Protein AF-A0A661MZV9-F1 (afdb_monomer_lite)

Sequence (259 aa):
MFGAAALPGIAFAWAPLAVDQDPLVRMPGTQPGDGITLEGPRRCLNCHDGYDASVDPGFYWQGSMMAQAGRDPLYWSTVAVAAQDSIWAVGRPNATDICLRCHSPGGWTAGRSDPTNGSAFVGDDFDGVTCDGCHRLYDPFFEDSFAGTRESSDWLNYWDETNLSTTPSAAAAAVTRTADRLESGLVDYFDGTAFFDASFQPGAASYTEAGTAQLFYAADNAKRASFVDTSARHDVLYSRFTKSRYFCGTCHDISNPVL

Radius of gyration: 20.64 Å; chains: 1; bounding box: 44×40×83 Å

Foldseek 3Di:
DPDPDPDPDDDQDFDDDQLLRDPLNDDWAQAAPLPDAFDFQVVVCVPQHDPDCVRRPVNVLCPDCQQQLLPDPVLLVVLVVCQVVCCVLPVGSNSLLLSLCQFQVNCGNNSQCVVVNNPSPDDRSNSTCHQRNLFQFAALALVCVLVQVPPGPPCCPRLVAPLPDPQGLNVLSVVVSVQLLVLQQSIADSVRHRQADPSSHGPDPPCDAQASQSTHGRPDSATEDSDRPDDDPGHHGDGCCSVDPRSVRNNPVRDSVND

pLDDT: mean 89.84, std 10.57, range [42.97, 98.06]

Secondary structure (DSSP, 8-state):
------------------GGG-TTT--SS--TTSS--PPPTHHHHHHHSSS-TTT-HHHHHHTSHHHHTTT-HHHHHHHHHHHHHHHHHHSS-THHHHHHHHH-HHHHHTTTT-STTSTT--GGGGG-S-HHHHHTB--TTHHHHHHT-SS-S-TTTTS-----SSS-HHHHHHHHHHHHHHHGGG-B-TTS-BSB-TTSSBS-TT-----TT---B-SS-PEEES-TT---SS-EEE-GGGGSHHHHHHHH----TT-

Structure (mmCIF, N/CA/C/O backbone):
data_AF-A0A661MZV9-F1
#
_entry.id   AF-A0A661MZV9-F1
#
loop_
_atom_site.group_PDB
_atom_site.id
_atom_site.type_symbol
_atom_site.label_atom_id
_atom_site.label_alt_id
_atom_site.label_comp_id
_atom_site.label_asym_id
_atom_site.label_entity_id
_atom_site.label_seq_id
_atom_site.pdbx_PDB_ins_code
_atom_site.Cartn_x
_atom_site.Cartn_y
_atom_site.Cartn_z
_atom_site.occupancy
_atom_site.B_iso_or_equiv
_atom_site.auth_seq_id
_atom_site.auth_comp_id
_atom_site.auth_asym_id
_atom_site.auth_atom_id
_atom_site.pdbx_PDB_model_num
ATOM 1 N N . MET A 1 1 ? -4.307 -11.763 59.929 1.00 42.97 1 MET A N 1
ATOM 2 C CA . MET A 1 1 ? -5.355 -11.854 58.891 1.00 42.97 1 MET A CA 1
ATOM 3 C C . MET A 1 1 ? -5.414 -10.511 58.181 1.00 42.97 1 MET A C 1
ATOM 5 O O . MET A 1 1 ? -5.960 -9.574 58.742 1.00 42.97 1 MET A O 1
ATOM 9 N N . PHE A 1 2 ? -4.778 -10.382 57.015 1.00 45.75 2 PHE A N 1
ATOM 10 C CA . PHE A 1 2 ? -4.941 -9.201 56.164 1.00 45.75 2 PHE A CA 1
ATOM 11 C C . PHE A 1 2 ? -6.197 -9.423 55.323 1.00 45.75 2 PHE A C 1
ATOM 13 O O . PHE A 1 2 ? -6.228 -10.326 54.490 1.00 45.75 2 PHE A O 1
ATOM 20 N N . GLY A 1 3 ? -7.260 -8.677 55.620 1.00 44.59 3 GLY A N 1
ATOM 21 C CA . GLY A 1 3 ? -8.484 -8.702 54.828 1.00 44.59 3 GLY A CA 1
ATOM 22 C C . GLY A 1 3 ? -8.205 -8.085 53.464 1.00 44.59 3 GLY A C 1
ATOM 23 O O . GLY A 1 3 ? -7.880 -6.903 53.383 1.00 44.59 3 GLY A O 1
ATOM 24 N N . ALA A 1 4 ? -8.298 -8.887 52.407 1.00 50.03 4 ALA A N 1
ATOM 25 C CA . ALA A 1 4 ? -8.282 -8.388 51.042 1.00 50.03 4 ALA A CA 1
ATOM 26 C C . ALA A 1 4 ? -9.549 -7.548 50.828 1.00 50.03 4 ALA A C 1
ATOM 28 O O . ALA A 1 4 ? -10.652 -8.084 50.721 1.00 50.03 4 ALA A O 1
ATOM 29 N N . AL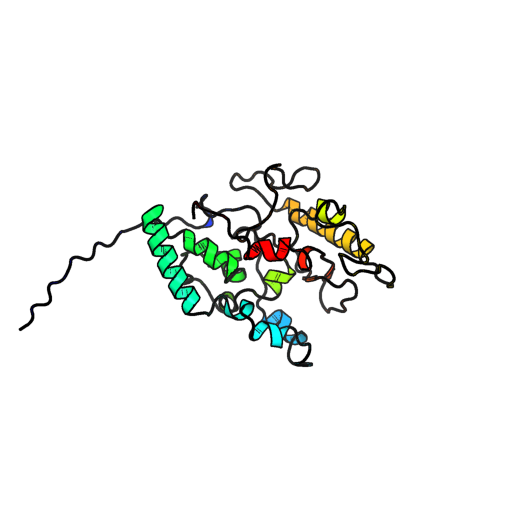A A 1 5 ? -9.400 -6.224 50.822 1.00 55.41 5 ALA A N 1
ATOM 30 C CA . ALA A 1 5 ? -10.450 -5.328 50.374 1.00 55.41 5 ALA A CA 1
ATOM 31 C C . ALA A 1 5 ? -10.581 -5.491 48.855 1.00 55.41 5 ALA A C 1
ATOM 33 O O . ALA A 1 5 ? -9.695 -5.088 48.102 1.00 55.41 5 ALA A O 1
ATOM 34 N N . ALA A 1 6 ? -11.664 -6.127 48.408 1.00 56.56 6 ALA A N 1
ATOM 35 C CA . ALA A 1 6 ? -12.030 -6.150 47.001 1.00 56.56 6 ALA A CA 1
ATOM 36 C C . ALA A 1 6 ? -12.409 -4.721 46.589 1.00 56.56 6 ALA A C 1
ATOM 38 O O . ALA A 1 6 ? -13.465 -4.216 46.969 1.00 56.56 6 ALA A O 1
ATOM 39 N N . LEU A 1 7 ? -11.520 -4.051 45.857 1.00 57.66 7 LEU A N 1
ATOM 40 C CA . LEU A 1 7 ? -11.863 -2.808 45.180 1.00 57.66 7 LEU A CA 1
ATOM 41 C C . LEU A 1 7 ? -12.907 -3.140 44.100 1.00 57.66 7 LEU A C 1
ATOM 43 O O . LEU A 1 7 ? -12.671 -4.059 43.311 1.00 57.66 7 LEU A O 1
ATOM 47 N N . PRO A 1 8 ? -14.054 -2.444 44.047 1.00 56.56 8 PRO A N 1
ATOM 48 C CA . PRO A 1 8 ? -14.993 -2.612 42.950 1.00 56.56 8 PRO A CA 1
ATOM 49 C C . PRO A 1 8 ? -14.316 -2.137 41.660 1.00 56.56 8 PRO A C 1
ATOM 51 O O . PRO A 1 8 ? -14.068 -0.947 41.476 1.00 56.56 8 PRO A O 1
ATOM 54 N N . GLY A 1 9 ? -13.976 -3.081 40.782 1.00 55.03 9 GLY A N 1
ATOM 55 C CA . GLY A 1 9 ? -13.519 -2.772 39.435 1.00 55.03 9 GLY A CA 1
ATOM 56 C C . GLY A 1 9 ? -14.677 -2.176 38.643 1.00 55.03 9 GLY A C 1
ATOM 57 O O . GLY A 1 9 ? -15.694 -2.838 38.441 1.00 55.03 9 GLY A O 1
ATOM 58 N N . ILE A 1 10 ? -14.542 -0.924 38.215 1.00 61.88 10 ILE A N 1
ATOM 59 C CA . ILE A 1 10 ? -15.464 -0.319 37.255 1.00 61.88 10 ILE A CA 1
ATOM 60 C C . ILE A 1 10 ? -15.098 -0.894 35.886 1.00 61.88 10 ILE A C 1
ATOM 62 O O . ILE A 1 10 ? -14.049 -0.568 35.336 1.00 61.88 10 ILE A O 1
ATOM 66 N N . ALA A 1 11 ? -15.939 -1.779 35.352 1.00 58.25 11 ALA A N 1
ATOM 67 C CA . ALA A 1 11 ? -15.841 -2.211 33.965 1.00 58.25 11 ALA A CA 1
ATOM 68 C C . ALA A 1 11 ? -16.612 -1.210 33.096 1.00 58.25 11 ALA A C 1
ATOM 70 O O . ALA A 1 11 ? -17.837 -1.123 33.187 1.00 58.25 11 ALA A O 1
ATOM 71 N N . PHE A 1 12 ? -15.901 -0.443 32.270 1.00 59.12 12 PHE A N 1
ATOM 72 C CA . PHE A 1 12 ? -16.536 0.356 31.227 1.00 59.12 12 PHE A CA 1
ATOM 73 C C . PHE A 1 12 ? -16.969 -0.587 30.103 1.00 59.12 12 PHE A C 1
ATOM 75 O O . PHE A 1 12 ? -16.140 -1.132 29.375 1.00 59.12 12 PHE A O 1
ATOM 82 N N . ALA A 1 13 ? -18.275 -0.824 29.995 1.00 65.31 13 ALA A N 1
ATOM 83 C CA . ALA A 1 13 ? -18.844 -1.461 28.818 1.00 65.31 13 ALA A CA 1
ATOM 84 C C . ALA A 1 13 ? -18.833 -0.448 27.665 1.00 65.31 13 ALA A C 1
ATOM 86 O O . ALA A 1 13 ? -19.261 0.692 27.841 1.00 65.31 13 ALA A O 1
ATOM 87 N N . TRP A 1 14 ? -18.352 -0.867 26.499 1.00 74.44 14 TRP A N 1
ATOM 88 C CA . TRP A 1 14 ? -18.403 -0.092 25.263 1.00 74.44 14 TRP A CA 1
ATOM 89 C C . TRP A 1 14 ? -19.373 -0.756 24.285 1.00 74.44 14 TRP A C 1
ATOM 91 O O . TRP A 1 14 ? -19.606 -1.965 24.352 1.00 74.44 14 TRP A O 1
ATOM 101 N N . ALA A 1 15 ? -19.965 0.041 23.399 1.00 73.50 15 ALA A N 1
ATOM 102 C CA . ALA A 1 15 ? -20.808 -0.479 22.331 1.00 73.50 15 ALA A CA 1
ATOM 103 C C . ALA A 1 15 ? -19.916 -0.871 21.143 1.00 73.50 15 ALA A C 1
ATOM 105 O O . ALA A 1 15 ? -19.239 0.010 20.605 1.00 73.50 15 ALA A O 1
ATOM 106 N N . PRO A 1 16 ? -19.887 -2.152 20.731 1.00 76.19 16 PRO A N 1
ATOM 107 C CA . PRO A 1 16 ? -19.124 -2.547 19.563 1.00 76.19 16 PRO A CA 1
ATOM 108 C C . PRO A 1 16 ? -19.693 -1.912 18.299 1.00 76.19 16 PRO A C 1
ATOM 110 O O . PRO A 1 16 ? -20.904 -1.928 18.077 1.00 76.19 16 PRO A O 1
ATOM 113 N N . LEU A 1 17 ? -18.797 -1.363 17.483 1.00 85.06 17 LEU A N 1
ATOM 114 C CA . LEU A 1 17 ? -19.072 -0.928 16.123 1.00 85.06 17 LEU A CA 1
ATOM 115 C C . LEU A 1 17 ? -18.103 -1.671 15.211 1.00 85.06 17 LEU A C 1
ATOM 117 O O . LEU A 1 17 ? -16.908 -1.708 15.502 1.00 85.06 17 LEU A O 1
ATOM 121 N N . ALA A 1 18 ? -18.634 -2.272 14.152 1.00 86.75 18 ALA A N 1
ATOM 122 C CA . ALA A 1 18 ? -17.820 -2.940 13.151 1.00 86.75 18 ALA A CA 1
ATOM 123 C C . ALA A 1 18 ? -16.912 -1.920 12.448 1.00 86.75 18 ALA A C 1
ATOM 125 O O . ALA A 1 18 ? -17.315 -0.774 12.223 1.00 86.75 18 ALA A O 1
ATOM 126 N N . VAL A 1 19 ? -15.685 -2.329 12.130 1.00 84.38 19 VAL A N 1
ATOM 127 C CA . VAL A 1 19 ? -14.645 -1.448 11.565 1.00 84.38 19 VAL A CA 1
ATOM 128 C C . VAL A 1 19 ? -15.107 -0.779 10.271 1.00 84.38 19 VAL A C 1
ATOM 130 O O . VAL A 1 19 ? -14.905 0.417 10.075 1.00 84.38 19 VAL A O 1
ATOM 133 N N . ASP A 1 20 ? -15.781 -1.535 9.409 1.00 83.44 20 ASP A N 1
ATOM 134 C CA . ASP A 1 20 ? -16.311 -1.077 8.121 1.00 83.44 20 ASP A CA 1
ATOM 135 C C . ASP A 1 20 ? -17.388 0.018 8.260 1.00 83.44 20 ASP A C 1
ATOM 137 O O . ASP A 1 20 ? -17.593 0.819 7.340 1.00 83.44 20 ASP A O 1
ATOM 141 N N . GLN A 1 21 ? -18.043 0.080 9.423 1.00 85.94 21 GLN A N 1
ATOM 142 C CA . GLN A 1 21 ? -19.051 1.076 9.779 1.00 85.94 21 GLN A CA 1
ATOM 143 C C . GLN A 1 21 ? -18.486 2.249 10.595 1.00 85.94 21 GLN A C 1
ATOM 145 O O . GLN A 1 21 ? -19.243 3.171 10.910 1.00 85.94 21 GLN A O 1
ATOM 150 N N . ASP A 1 22 ? -17.200 2.246 10.966 1.00 87.06 22 ASP A N 1
ATOM 151 C CA . ASP A 1 22 ? -16.609 3.296 11.798 1.00 87.06 22 ASP A CA 1
ATOM 152 C C . ASP A 1 22 ? -15.951 4.411 10.956 1.00 87.06 22 ASP A C 1
ATOM 154 O O . ASP A 1 22 ? -14.836 4.249 10.447 1.00 87.06 22 ASP A O 1
ATOM 158 N N . PRO A 1 23 ? -16.581 5.599 10.842 1.00 85.12 23 PRO A N 1
ATOM 159 C CA . PRO A 1 23 ? -16.033 6.701 10.054 1.00 85.12 23 PRO A CA 1
ATOM 160 C C . PRO A 1 23 ? -14.761 7.318 10.658 1.00 85.12 23 PRO A C 1
ATOM 162 O O . PRO A 1 23 ? -14.112 8.110 9.984 1.00 85.12 23 PRO A O 1
ATOM 165 N N . LEU A 1 24 ? -14.402 7.001 11.910 1.00 85.19 24 LEU A N 1
ATOM 166 C CA . LEU A 1 24 ? -13.182 7.517 12.547 1.00 85.19 24 LEU A CA 1
ATOM 167 C C . LEU A 1 24 ? -11.913 6.794 12.077 1.00 85.19 24 LEU A C 1
ATOM 169 O O . LEU A 1 24 ? -10.817 7.331 12.223 1.00 85.19 24 LEU A O 1
ATOM 173 N N . VAL A 1 25 ? -12.056 5.585 11.528 1.00 83.88 25 VAL A N 1
ATOM 174 C CA . VAL A 1 25 ? -10.924 4.746 11.097 1.00 83.88 25 VAL A CA 1
ATOM 175 C C . VAL A 1 25 ? -10.970 4.388 9.615 1.00 83.88 25 VAL A C 1
ATOM 177 O O . VAL A 1 25 ? -9.954 3.970 9.059 1.00 83.88 25 VAL A O 1
ATOM 180 N N . ARG A 1 26 ? -12.095 4.634 8.931 1.00 87.00 26 ARG A N 1
ATOM 181 C CA . ARG A 1 26 ? -12.147 4.543 7.470 1.00 87.00 26 ARG A CA 1
ATOM 182 C C . ARG A 1 26 ? -11.428 5.738 6.843 1.00 87.00 26 ARG A C 1
ATOM 184 O O . ARG A 1 26 ? -11.884 6.876 6.916 1.00 87.00 26 ARG A O 1
ATOM 191 N N . MET A 1 27 ? -10.307 5.463 6.192 1.00 87.19 27 MET A N 1
ATOM 192 C CA . MET A 1 27 ? -9.496 6.450 5.468 1.00 87.19 27 MET A CA 1
ATOM 193 C C . MET A 1 27 ? -9.430 6.072 3.985 1.00 87.19 27 MET A C 1
ATOM 195 O O . MET A 1 27 ? -9.671 4.904 3.687 1.00 87.19 27 MET A O 1
ATOM 199 N N . PRO A 1 28 ? -9.077 6.988 3.065 1.00 90.88 28 PRO A N 1
ATOM 200 C CA . PRO A 1 28 ? -8.910 6.661 1.650 1.00 90.88 28 PRO A CA 1
ATOM 201 C C . PRO A 1 28 ? -8.035 5.430 1.369 1.00 90.88 28 PRO A C 1
ATOM 203 O O . PRO A 1 28 ? -7.171 5.063 2.171 1.00 90.88 28 PRO A O 1
ATOM 206 N N . GLY A 1 29 ? -8.266 4.810 0.211 1.00 92.94 29 GLY A N 1
ATOM 207 C CA . GLY A 1 29 ? -7.586 3.591 -0.230 1.00 92.94 29 GLY A CA 1
ATOM 208 C C . GLY A 1 29 ? -8.446 2.339 -0.079 1.00 92.94 29 GLY A C 1
ATOM 209 O O . GLY A 1 29 ? -9.646 2.420 0.180 1.00 92.94 29 GLY A O 1
ATOM 210 N N . THR A 1 30 ? -7.816 1.180 -0.230 1.00 93.75 30 THR A N 1
ATOM 211 C CA . THR A 1 30 ? -8.434 -0.141 -0.102 1.00 93.75 30 THR A CA 1
ATOM 212 C C . THR A 1 30 ? -8.996 -0.348 1.299 1.00 93.75 30 THR A C 1
ATOM 214 O O . THR A 1 30 ? -8.303 -0.107 2.295 1.00 93.75 30 THR A O 1
ATOM 217 N N . GLN A 1 31 ? -10.232 -0.836 1.364 1.00 92.25 31 GLN A N 1
ATOM 218 C CA . GLN A 1 31 ? -10.973 -1.181 2.572 1.00 92.25 31 GLN A CA 1
ATOM 219 C C . GLN A 1 31 ? -11.173 -2.694 2.712 1.00 92.25 31 GLN A C 1
ATOM 221 O O . GLN A 1 31 ? -11.118 -3.435 1.722 1.00 92.25 31 GLN A O 1
ATOM 226 N N . PRO A 1 32 ? -11.457 -3.185 3.932 1.00 90.81 32 PRO A N 1
ATOM 227 C CA . PRO A 1 32 ? -11.928 -4.545 4.104 1.00 90.81 32 PRO A CA 1
ATOM 228 C C . PRO A 1 32 ? -13.258 -4.715 3.365 1.00 90.81 32 PRO A C 1
ATOM 230 O O . PRO A 1 32 ? -14.175 -3.912 3.528 1.00 90.81 32 PRO A O 1
ATOM 233 N N . GLY A 1 33 ? -13.364 -5.762 2.546 1.00 86.06 33 GLY A N 1
ATOM 234 C CA . GLY A 1 33 ? -14.555 -6.021 1.727 1.00 86.06 33 GLY A CA 1
ATOM 235 C C . GLY A 1 33 ? -14.435 -5.616 0.254 1.00 86.06 33 GLY A C 1
ATOM 236 O O . GLY A 1 33 ? -15.237 -6.095 -0.544 1.00 86.06 33 GLY A O 1
ATOM 237 N N . ASP A 1 34 ? -13.385 -4.887 -0.142 1.00 90.06 34 ASP A N 1
ATOM 238 C CA . ASP A 1 34 ? -13.122 -4.517 -1.549 1.00 90.06 34 ASP A CA 1
ATOM 239 C C . ASP A 1 34 ? -12.667 -5.711 -2.422 1.00 90.06 34 ASP A C 1
ATOM 241 O O . ASP A 1 34 ? -12.256 -5.559 -3.570 1.00 90.06 34 ASP A O 1
ATOM 245 N N . GLY A 1 35 ? -12.704 -6.935 -1.885 1.00 89.94 35 GLY A N 1
ATOM 246 C CA . GLY A 1 35 ? -12.314 -8.156 -2.595 1.00 89.94 35 GLY A CA 1
ATOM 247 C C . GLY A 1 35 ? -10.802 -8.356 -2.737 1.00 89.94 35 GLY A C 1
ATOM 248 O O . GLY A 1 35 ? -10.370 -9.344 -3.333 1.00 89.94 35 GLY A O 1
ATOM 249 N N . ILE A 1 36 ? -9.986 -7.473 -2.157 1.00 92.75 36 ILE A N 1
ATOM 250 C CA . ILE A 1 36 ? -8.530 -7.614 -2.128 1.00 92.75 36 ILE A CA 1
ATOM 251 C C . ILE A 1 36 ? -8.133 -8.643 -1.071 1.00 92.75 36 ILE A C 1
ATOM 253 O O . ILE A 1 36 ? -8.364 -8.467 0.121 1.00 92.75 36 ILE A O 1
ATOM 257 N N . THR A 1 37 ? -7.501 -9.727 -1.515 1.00 92.56 37 THR A N 1
ATOM 258 C CA . THR A 1 37 ? -6.883 -10.723 -0.634 1.00 92.56 37 THR A CA 1
ATOM 259 C C . THR A 1 37 ? -5.393 -10.765 -0.914 1.00 92.56 37 THR A C 1
ATOM 261 O O . THR A 1 37 ? -4.995 -11.046 -2.047 1.00 92.56 37 THR A O 1
ATOM 264 N N . LEU A 1 38 ? -4.585 -10.492 0.109 1.00 95.38 38 LEU A N 1
ATOM 265 C CA . LEU A 1 38 ? -3.132 -10.567 0.007 1.00 95.38 38 LEU A CA 1
ATOM 266 C C . LEU A 1 38 ? -2.645 -12.011 0.153 1.00 95.38 38 LEU A C 1
ATOM 268 O O . LEU A 1 38 ? -3.137 -12.779 0.983 1.00 95.38 38 LEU A O 1
ATOM 272 N N . GLU A 1 39 ? -1.665 -12.377 -0.663 1.00 95.25 39 GLU A N 1
ATOM 273 C CA . GLU A 1 39 ? -1.027 -13.685 -0.629 1.00 95.25 39 GLU A CA 1
ATOM 274 C C . GLU A 1 39 ? -0.103 -13.813 0.590 1.00 95.25 39 GLU A C 1
ATOM 276 O O . GLU A 1 39 ? 0.673 -12.915 0.932 1.00 95.25 39 GLU A O 1
ATOM 281 N N . GLY A 1 40 ? -0.155 -14.981 1.230 1.00 95.62 40 GLY A N 1
ATOM 282 C CA . GLY A 1 40 ? 0.783 -15.343 2.284 1.00 95.62 40 GLY A CA 1
ATOM 283 C C . GLY A 1 40 ? 2.218 -15.494 1.756 1.00 95.62 40 GLY A C 1
ATOM 284 O O . GLY A 1 40 ? 2.422 -15.902 0.605 1.00 95.62 40 GLY A O 1
ATOM 285 N N . PRO A 1 41 ? 3.244 -15.245 2.588 1.00 96.50 41 PRO A N 1
ATOM 286 C CA . PRO A 1 41 ? 4.639 -15.172 2.148 1.00 96.50 41 PRO A CA 1
ATOM 287 C C . PRO A 1 41 ? 5.149 -16.494 1.563 1.00 96.50 41 PRO A C 1
ATOM 289 O O . PRO A 1 41 ? 5.997 -16.490 0.673 1.00 96.50 41 PRO A O 1
ATOM 292 N N . ARG A 1 42 ? 4.592 -17.644 1.976 1.00 95.94 42 ARG A N 1
ATOM 293 C CA . ARG A 1 42 ? 4.956 -18.964 1.424 1.00 95.94 42 ARG A CA 1
ATOM 294 C C . ARG A 1 42 ? 4.793 -19.054 -0.097 1.00 95.94 42 ARG A C 1
ATOM 296 O O . ARG A 1 42 ? 5.516 -19.823 -0.727 1.00 95.94 42 ARG A O 1
ATOM 303 N N . ARG A 1 43 ? 3.876 -18.274 -0.685 1.00 94.94 43 ARG A N 1
ATOM 304 C CA . ARG A 1 43 ? 3.664 -18.199 -2.140 1.00 94.94 43 ARG A CA 1
ATOM 305 C C . ARG A 1 43 ? 4.829 -17.541 -2.884 1.00 94.94 43 ARG A C 1
ATOM 307 O O . ARG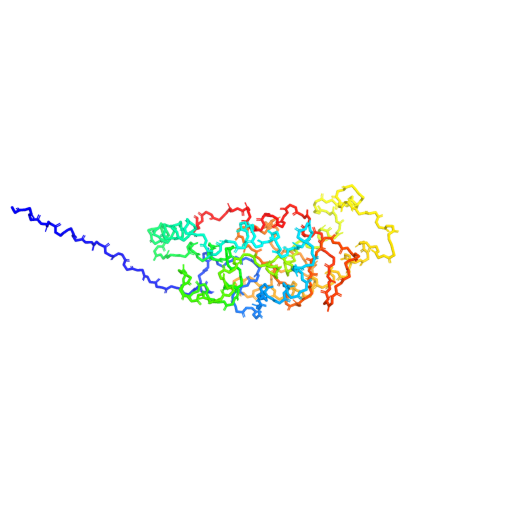 A 1 43 ? 4.968 -17.755 -4.082 1.00 94.94 43 ARG A O 1
ATOM 314 N N . CYS A 1 44 ? 5.635 -16.748 -2.183 1.00 95.44 44 CYS A N 1
ATOM 315 C CA . CYS A 1 44 ? 6.828 -16.096 -2.711 1.00 95.44 44 CYS A CA 1
ATOM 316 C C . CYS A 1 44 ? 8.089 -16.887 -2.333 1.00 95.44 44 CYS A C 1
ATOM 318 O O . CYS A 1 44 ? 8.965 -17.109 -3.169 1.00 95.44 44 CYS A O 1
ATOM 320 N N . LEU A 1 45 ? 8.167 -17.358 -1.082 1.00 95.94 45 LEU A N 1
ATOM 321 C CA . LEU A 1 45 ? 9.342 -18.041 -0.525 1.00 95.94 45 LEU A CA 1
ATOM 322 C C . LEU A 1 45 ? 9.667 -19.371 -1.220 1.00 95.94 45 LEU A C 1
ATOM 324 O O . LEU A 1 45 ? 10.800 -19.825 -1.170 1.00 95.94 45 LEU A O 1
ATOM 328 N N . ASN A 1 46 ? 8.725 -19.992 -1.935 1.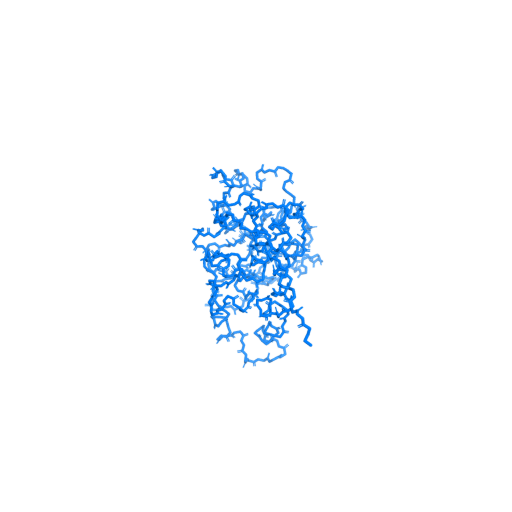00 94.56 46 ASN A N 1
ATOM 329 C CA . ASN A 1 46 ? 9.023 -21.196 -2.719 1.00 94.56 46 ASN A CA 1
ATOM 330 C C . ASN A 1 46 ? 9.989 -20.943 -3.899 1.00 94.56 46 ASN A C 1
ATOM 332 O O . ASN A 1 46 ? 10.429 -21.903 -4.531 1.00 94.56 46 ASN A O 1
ATOM 336 N N . CYS A 1 47 ? 10.252 -19.680 -4.254 1.00 94.00 47 CYS A N 1
ATOM 337 C CA . CYS A 1 47 ? 11.216 -19.280 -5.286 1.00 94.00 47 CYS A CA 1
ATOM 338 C C . CYS A 1 47 ? 12.157 -18.151 -4.834 1.00 94.00 47 CYS A C 1
ATOM 340 O O . CYS A 1 47 ? 13.262 -18.063 -5.358 1.00 94.00 47 CYS A O 1
ATOM 342 N N . HIS A 1 48 ? 11.736 -17.302 -3.892 1.00 94.81 48 HIS A N 1
ATOM 343 C CA . HIS A 1 48 ? 12.497 -16.146 -3.400 1.00 94.81 48 HIS A CA 1
ATOM 344 C C . HIS A 1 48 ? 13.189 -16.394 -2.047 1.00 94.81 48 HIS A C 1
ATOM 346 O O . HIS A 1 48 ? 13.448 -15.447 -1.303 1.00 94.81 48 HIS A O 1
ATOM 352 N N . ASP A 1 49 ? 13.459 -17.656 -1.714 1.00 95.62 49 ASP A N 1
ATOM 353 C CA . ASP A 1 49 ? 14.172 -18.056 -0.500 1.00 95.62 49 ASP A CA 1
ATOM 354 C C . ASP A 1 49 ? 14.997 -19.329 -0.735 1.00 95.62 49 ASP A C 1
ATOM 356 O O . ASP A 1 49 ? 14.634 -20.179 -1.555 1.00 95.62 49 ASP A O 1
ATOM 360 N N . GLY A 1 50 ? 16.094 -19.469 0.007 1.00 93.38 50 GLY A N 1
ATOM 361 C CA . GLY A 1 50 ? 16.927 -20.669 0.055 1.00 93.38 50 GLY A CA 1
ATOM 362 C C . GLY A 1 50 ? 17.845 -20.907 -1.150 1.00 93.38 50 GLY A C 1
ATOM 363 O O . GLY A 1 50 ? 18.337 -22.031 -1.288 1.00 93.38 50 GLY A O 1
ATOM 364 N N . TYR A 1 51 ? 18.082 -19.909 -2.011 1.00 92.50 51 TYR A N 1
ATOM 365 C CA . TYR A 1 51 ? 19.005 -20.031 -3.149 1.00 92.50 51 TYR A CA 1
ATOM 366 C C . TYR A 1 51 ? 20.368 -19.365 -2.894 1.00 92.50 51 TYR A C 1
ATOM 368 O O . TYR A 1 51 ? 21.386 -19.927 -3.300 1.00 92.50 51 TYR A O 1
ATOM 376 N N . ASP A 1 52 ? 20.414 -18.229 -2.198 1.00 93.44 52 ASP A N 1
ATOM 377 C CA . ASP A 1 52 ? 21.623 -17.526 -1.761 1.00 93.44 52 ASP A CA 1
ATOM 378 C C . ASP A 1 52 ? 21.325 -16.552 -0.601 1.00 93.44 52 ASP A C 1
ATOM 380 O O . ASP A 1 52 ? 20.861 -15.428 -0.792 1.00 93.44 52 ASP A O 1
ATOM 384 N N . ALA A 1 53 ? 21.696 -16.925 0.625 1.00 88.81 53 ALA A N 1
ATOM 385 C CA . ALA A 1 53 ? 21.441 -16.119 1.825 1.00 88.81 53 ALA A CA 1
ATOM 386 C C . ALA A 1 53 ? 22.056 -14.698 1.810 1.00 88.81 53 ALA A C 1
ATOM 388 O O . ALA A 1 53 ? 21.727 -13.892 2.679 1.00 88.81 53 ALA A O 1
ATOM 389 N N . SER A 1 54 ? 22.951 -14.375 0.868 1.00 93.25 54 SER A N 1
ATOM 390 C CA . SER A 1 54 ? 23.498 -13.021 0.704 1.00 93.25 54 SER A CA 1
ATOM 391 C C . SER A 1 54 ? 22.606 -12.078 -0.110 1.00 93.25 54 SER A C 1
ATOM 393 O O . SER A 1 54 ? 22.832 -10.868 -0.101 1.00 93.25 54 SER A O 1
ATOM 395 N N . VAL A 1 55 ? 21.603 -12.610 -0.814 1.00 89.94 55 VAL A N 1
ATOM 396 C CA . VAL A 1 55 ? 20.709 -11.833 -1.690 1.00 89.94 55 VAL A CA 1
ATOM 397 C C . VAL A 1 55 ? 19.245 -12.282 -1.640 1.00 89.94 55 VAL A C 1
ATOM 399 O O . VAL A 1 55 ? 18.400 -11.611 -2.228 1.00 89.94 55 VAL A O 1
ATOM 402 N N . ASP A 1 56 ? 18.929 -13.380 -0.949 1.00 92.12 56 ASP A N 1
ATOM 403 C CA . ASP A 1 56 ? 17.577 -13.932 -0.840 1.00 92.12 56 ASP A CA 1
ATOM 404 C C . ASP A 1 56 ? 16.628 -12.960 -0.125 1.00 92.12 56 ASP A C 1
ATOM 406 O O . ASP A 1 56 ? 16.781 -12.719 1.079 1.00 92.12 56 ASP A O 1
ATOM 410 N N . PRO A 1 57 ? 15.588 -12.441 -0.809 1.00 93.38 57 PRO A N 1
ATOM 411 C CA . PRO A 1 57 ? 14.612 -11.558 -0.180 1.00 93.38 57 PRO A CA 1
ATOM 412 C C . PRO A 1 57 ? 13.917 -12.218 1.014 1.00 93.38 57 PRO A C 1
ATOM 414 O O . PRO A 1 57 ? 13.656 -11.554 2.016 1.00 93.38 57 PRO A O 1
ATOM 417 N N . GLY A 1 58 ? 13.653 -13.528 0.926 1.00 96.06 58 GLY A N 1
ATOM 418 C CA . GLY A 1 58 ? 13.053 -14.312 2.000 1.00 96.06 58 GLY A CA 1
ATOM 419 C C . GLY A 1 58 ? 13.867 -14.276 3.289 1.00 96.06 58 GLY A C 1
ATOM 420 O O . GLY A 1 58 ? 13.318 -13.940 4.340 1.00 96.06 58 GLY A O 1
ATOM 421 N N . PHE A 1 59 ? 15.175 -14.531 3.199 1.00 94.69 59 PHE A N 1
ATOM 422 C CA . PHE A 1 59 ? 16.088 -14.514 4.341 1.00 94.69 59 PHE A CA 1
ATOM 423 C C . PHE A 1 59 ? 16.097 -13.153 5.056 1.00 94.69 59 PHE A C 1
ATOM 425 O O . PHE A 1 59 ? 15.940 -13.087 6.278 1.00 94.69 59 PHE A O 1
ATOM 432 N N . TYR A 1 60 ? 16.220 -12.052 4.305 1.00 94.75 60 TYR A N 1
ATOM 433 C CA . TYR A 1 60 ? 16.240 -10.705 4.886 1.00 94.75 60 TYR A CA 1
ATOM 434 C C . TYR A 1 60 ? 14.890 -10.283 5.463 1.00 94.75 60 TYR A C 1
ATOM 436 O O . TYR A 1 60 ? 14.838 -9.683 6.539 1.00 94.75 60 TYR A O 1
ATOM 444 N N . TRP A 1 61 ? 13.794 -10.603 4.775 1.00 96.81 61 TRP A N 1
ATOM 445 C CA . TRP A 1 61 ? 12.456 -10.270 5.244 1.00 96.81 61 TRP A CA 1
ATOM 446 C C . TRP A 1 61 ? 12.139 -10.984 6.561 1.00 96.81 61 TRP A C 1
ATOM 448 O O . TRP A 1 61 ? 11.758 -10.304 7.513 1.00 96.81 61 TRP A O 1
ATOM 458 N N . GLN A 1 62 ? 12.379 -12.300 6.662 1.00 95.19 62 GLN A N 1
ATOM 459 C CA . GLN A 1 62 ? 12.052 -13.108 7.851 1.00 95.19 62 GLN A CA 1
ATOM 460 C C . GLN A 1 62 ? 12.691 -12.570 9.144 1.00 95.19 62 GLN A C 1
ATOM 462 O O . GLN A 1 62 ? 12.070 -12.619 10.208 1.00 95.19 62 GLN A O 1
ATOM 467 N N . GLY A 1 63 ? 13.914 -12.035 9.058 1.00 92.69 63 GLY A N 1
ATOM 468 C CA . GLY A 1 63 ? 14.626 -11.437 10.194 1.00 92.69 63 GLY A CA 1
ATOM 469 C C . GLY A 1 63 ? 14.300 -9.962 10.467 1.00 92.69 63 GLY A C 1
ATOM 470 O O . GLY A 1 63 ? 14.791 -9.405 11.447 1.00 92.69 63 GLY A O 1
ATOM 471 N N . SER A 1 64 ? 13.512 -9.311 9.610 1.00 95.44 64 SER A N 1
ATOM 472 C CA . SER A 1 64 ? 13.202 -7.882 9.715 1.00 95.44 64 SER A CA 1
ATOM 473 C C . SER A 1 64 ? 12.014 -7.597 10.635 1.00 95.44 64 SER A C 1
ATOM 475 O O . SER A 1 64 ? 11.171 -8.456 10.889 1.00 95.44 64 SER A O 1
ATOM 477 N N . MET A 1 65 ? 11.876 -6.336 11.054 1.00 95.38 65 MET A N 1
ATOM 478 C CA . MET A 1 65 ? 10.701 -5.890 11.812 1.00 95.38 65 MET A CA 1
ATOM 479 C C . MET A 1 65 ? 9.396 -6.007 11.013 1.00 95.38 65 MET A C 1
ATOM 481 O O . MET A 1 65 ? 8.340 -6.143 11.618 1.00 95.38 65 MET A O 1
ATOM 485 N N . MET A 1 66 ? 9.449 -6.013 9.676 1.00 95.69 66 MET A N 1
ATOM 486 C CA . MET A 1 66 ? 8.261 -6.194 8.835 1.00 95.69 66 MET A CA 1
ATOM 487 C C . MET A 1 66 ? 7.650 -7.587 9.024 1.00 95.69 66 MET A C 1
ATOM 489 O O . MET A 1 66 ? 6.455 -7.686 9.292 1.00 95.69 66 MET A O 1
ATOM 493 N N . ALA A 1 67 ? 8.465 -8.649 8.985 1.00 96.50 67 ALA A N 1
ATOM 494 C CA . ALA A 1 67 ? 7.998 -10.026 9.195 1.00 96.50 67 ALA A CA 1
ATOM 495 C C . ALA A 1 67 ? 7.581 -10.327 10.645 1.00 96.50 67 ALA A C 1
ATOM 497 O O . ALA A 1 67 ? 6.887 -11.307 10.918 1.00 96.50 67 ALA A O 1
ATOM 498 N N . GLN A 1 68 ? 8.037 -9.504 11.593 1.00 96.12 68 GLN A N 1
ATOM 499 C CA . GLN A 1 68 ? 7.715 -9.640 13.015 1.00 96.12 68 GLN A CA 1
ATOM 500 C C . GLN A 1 68 ? 6.609 -8.679 13.473 1.00 96.12 68 GLN A C 1
ATOM 502 O O . GLN A 1 68 ? 6.184 -8.752 14.626 1.00 96.12 68 GLN A O 1
ATOM 507 N N . ALA A 1 69 ? 6.100 -7.818 12.583 1.00 95.50 69 ALA A N 1
ATOM 508 C CA . ALA A 1 69 ? 5.174 -6.741 12.927 1.00 95.50 69 ALA A CA 1
ATOM 509 C C . ALA A 1 69 ? 3.888 -7.238 13.612 1.00 95.50 69 ALA A C 1
ATOM 511 O O . ALA A 1 69 ? 3.398 -6.561 14.511 1.00 95.50 69 ALA A O 1
ATOM 512 N N . GLY A 1 70 ? 3.387 -8.424 13.244 1.00 94.00 70 GLY A N 1
ATOM 513 C CA . GLY A 1 70 ? 2.214 -9.057 13.865 1.00 94.00 70 GLY A CA 1
ATOM 514 C C . GLY A 1 70 ? 2.526 -10.007 15.033 1.00 94.00 70 GLY A C 1
ATOM 515 O O . GLY A 1 70 ? 1.608 -10.522 15.670 1.00 94.00 70 GLY A O 1
ATOM 516 N N . ARG A 1 71 ? 3.805 -10.274 15.336 1.00 93.81 71 ARG A N 1
ATOM 517 C CA . ARG A 1 71 ? 4.252 -11.245 16.363 1.00 93.81 71 ARG A CA 1
ATOM 518 C C . ARG A 1 71 ? 4.920 -10.614 17.573 1.00 93.81 71 ARG A C 1
ATOM 520 O O . ARG A 1 71 ? 5.082 -11.290 18.586 1.00 93.81 71 ARG A O 1
ATOM 527 N N . ASP A 1 72 ? 5.317 -9.352 17.472 1.00 95.25 72 ASP A N 1
ATOM 528 C CA . ASP A 1 72 ? 6.030 -8.664 18.539 1.00 95.25 72 ASP A CA 1
ATOM 529 C C . ASP A 1 72 ? 5.150 -8.545 19.810 1.00 95.25 72 ASP A C 1
ATOM 531 O O . ASP A 1 72 ? 4.079 -7.932 19.781 1.00 95.25 72 ASP A O 1
ATOM 535 N N . PRO A 1 73 ? 5.558 -9.121 20.958 1.00 94.56 73 PRO A N 1
ATOM 536 C CA . PRO A 1 73 ? 4.796 -9.007 22.202 1.00 94.56 73 PRO A CA 1
ATOM 537 C C . PRO A 1 73 ? 4.735 -7.570 22.746 1.00 94.56 73 PRO A C 1
ATOM 539 O O . PRO A 1 73 ? 3.782 -7.223 23.453 1.00 94.56 73 PRO A O 1
ATOM 542 N N . LEU A 1 74 ? 5.721 -6.722 22.429 1.00 95.69 74 LEU A N 1
ATOM 543 C CA . LEU A 1 74 ? 5.682 -5.304 22.786 1.00 95.69 74 LEU A CA 1
ATOM 544 C C . LEU A 1 74 ? 4.588 -4.589 21.996 1.00 95.69 74 LEU A C 1
ATOM 546 O O . LEU A 1 74 ? 3.832 -3.821 22.586 1.00 95.69 74 LEU A O 1
ATOM 550 N N . TYR A 1 75 ? 4.440 -4.911 20.710 1.00 95.06 75 TYR A N 1
ATOM 551 C CA . TYR A 1 75 ? 3.344 -4.414 19.881 1.00 95.06 75 TYR A CA 1
ATOM 552 C C . TYR A 1 75 ? 1.973 -4.793 20.457 1.00 95.06 75 TYR A C 1
ATOM 554 O O . TYR A 1 75 ? 1.127 -3.931 20.666 1.00 95.06 75 TYR A O 1
ATOM 562 N N . TRP A 1 76 ? 1.745 -6.056 20.819 1.00 95.75 76 TRP A N 1
ATOM 563 C CA . TRP A 1 76 ? 0.447 -6.443 21.391 1.00 95.75 76 TRP A CA 1
ATOM 564 C C . TRP A 1 76 ? 0.148 -5.762 22.734 1.00 95.75 76 TRP A C 1
ATOM 566 O O . TRP A 1 76 ? -1.009 -5.477 23.050 1.00 95.75 76 TRP A O 1
ATOM 576 N N . SER A 1 77 ? 1.188 -5.438 23.504 1.00 95.88 77 SER A N 1
ATOM 577 C CA . SER A 1 77 ? 1.045 -4.654 24.732 1.00 95.88 77 SER A CA 1
ATOM 578 C C . SER A 1 77 ? 0.631 -3.207 24.439 1.00 95.88 77 SER A C 1
ATOM 580 O O . SER A 1 77 ? -0.229 -2.670 25.137 1.00 95.88 77 SER A O 1
ATOM 582 N N . THR A 1 78 ? 1.188 -2.575 23.399 1.00 94.88 78 THR A N 1
ATOM 583 C CA . THR A 1 78 ? 0.804 -1.209 23.005 1.00 94.88 78 THR A CA 1
ATOM 584 C C . THR A 1 78 ? -0.583 -1.159 22.375 1.00 94.88 78 THR A C 1
ATOM 586 O O . THR A 1 78 ? -1.330 -0.232 22.672 1.00 94.88 78 THR A O 1
ATOM 589 N N . VAL A 1 79 ? -0.984 -2.177 21.606 1.00 94.25 79 VAL A N 1
ATOM 590 C CA . VAL A 1 79 ? -2.362 -2.322 21.101 1.00 94.25 79 VAL A CA 1
ATOM 591 C C . VAL A 1 79 ? -3.361 -2.372 22.259 1.00 94.25 79 VAL A C 1
ATOM 593 O O . VAL A 1 79 ? -4.388 -1.698 22.220 1.00 94.25 79 VAL A O 1
ATOM 596 N N . ALA A 1 80 ? -3.055 -3.112 23.329 1.00 94.81 80 ALA A N 1
ATOM 597 C CA . ALA A 1 80 ? -3.923 -3.170 24.503 1.00 94.81 80 ALA A CA 1
ATOM 598 C C . ALA A 1 80 ? -4.066 -1.808 25.209 1.00 94.81 80 ALA A C 1
ATOM 600 O O . ALA A 1 80 ? -5.164 -1.465 25.647 1.00 94.81 80 ALA A O 1
ATOM 601 N N . VAL A 1 81 ? -2.985 -1.024 25.302 1.00 94.69 81 VAL A N 1
ATOM 602 C CA . VAL A 1 81 ? -3.030 0.347 25.847 1.00 94.69 81 VAL A CA 1
ATOM 603 C C . VAL A 1 81 ? -3.833 1.268 24.926 1.00 94.69 81 VAL A C 1
ATOM 605 O O . VAL A 1 81 ? -4.748 1.938 25.393 1.00 94.69 81 VAL A O 1
ATOM 608 N N . ALA A 1 82 ? -3.594 1.222 23.613 1.00 92.25 82 ALA A N 1
ATOM 609 C CA . ALA A 1 82 ? -4.341 2.009 22.632 1.00 92.25 82 ALA A CA 1
ATOM 610 C C . ALA A 1 82 ? -5.850 1.705 22.663 1.00 92.25 82 ALA A C 1
ATOM 612 O O . ALA A 1 82 ? -6.673 2.614 22.530 1.00 92.25 82 ALA A O 1
ATOM 613 N N . ALA A 1 83 ? -6.235 0.445 22.899 1.00 91.94 83 ALA A N 1
ATOM 614 C CA . ALA A 1 83 ? -7.630 0.068 23.116 1.00 91.94 83 ALA A CA 1
ATOM 615 C C . ALA A 1 83 ? -8.225 0.766 24.348 1.00 91.94 83 ALA A C 1
ATOM 617 O O . ALA A 1 83 ? -9.334 1.289 24.286 1.00 91.94 83 ALA A O 1
ATOM 618 N N . GLN A 1 84 ? -7.501 0.778 25.471 1.00 92.50 84 GLN A N 1
ATOM 619 C CA . GLN A 1 84 ? -7.955 1.415 26.712 1.00 92.50 84 GLN A CA 1
ATOM 620 C C . GLN A 1 84 ? -8.089 2.932 26.544 1.00 92.50 84 GLN A C 1
ATOM 622 O O . GLN A 1 84 ? -9.107 3.502 26.942 1.00 92.50 84 GLN A O 1
ATOM 627 N N . ASP A 1 85 ? -7.102 3.558 25.904 1.00 91.38 85 ASP A N 1
ATOM 628 C CA . ASP A 1 85 ? -7.072 5.001 25.674 1.00 91.38 85 ASP A CA 1
ATOM 629 C C . ASP A 1 85 ? -8.205 5.446 24.741 1.00 91.38 85 ASP A C 1
ATOM 631 O O . ASP A 1 85 ? -8.911 6.410 25.036 1.00 91.38 85 ASP A O 1
ATOM 635 N N . SER A 1 86 ? -8.457 4.710 23.656 1.00 89.94 86 SER A N 1
ATOM 636 C CA . SER A 1 86 ? -9.567 5.017 22.740 1.00 89.94 86 SER A CA 1
ATOM 637 C C . SER A 1 86 ? -10.941 4.724 23.343 1.00 89.94 86 SER A C 1
ATOM 639 O O . SER A 1 86 ? -11.868 5.512 23.150 1.00 89.94 86 SER A O 1
ATOM 641 N N . ILE A 1 87 ? -11.088 3.677 24.165 1.00 89.88 87 ILE A N 1
ATOM 642 C CA . ILE A 1 87 ? -12.324 3.471 24.937 1.00 89.88 87 ILE A CA 1
ATOM 643 C C . ILE A 1 87 ? -12.591 4.678 25.839 1.00 89.88 87 ILE A C 1
ATOM 645 O O . ILE A 1 87 ? -13.724 5.156 25.896 1.00 89.88 87 ILE A O 1
ATOM 649 N N . TRP A 1 88 ? -11.564 5.187 26.520 1.00 89.06 88 TRP A N 1
ATOM 650 C CA . TRP A 1 88 ? -11.694 6.374 27.358 1.00 89.06 88 TRP A CA 1
ATOM 651 C C . TRP A 1 88 ? -12.020 7.638 26.543 1.00 89.06 88 TRP A C 1
ATOM 653 O O . TRP A 1 88 ? -12.901 8.400 26.943 1.00 89.06 88 TRP A O 1
ATOM 663 N N . ALA A 1 89 ? -11.354 7.851 25.405 1.00 88.19 89 ALA A N 1
ATOM 664 C CA . ALA A 1 89 ? -11.473 9.077 24.614 1.00 88.19 89 ALA A CA 1
ATOM 665 C C . ALA A 1 89 ? -12.752 9.145 23.760 1.00 88.19 89 ALA A C 1
ATOM 667 O O . ALA A 1 89 ? -13.400 10.189 23.694 1.00 88.19 89 ALA A O 1
ATOM 668 N N . VAL A 1 90 ? -13.116 8.044 23.095 1.00 86.62 90 VAL A N 1
ATOM 669 C CA . VAL A 1 90 ? -14.183 8.000 22.075 1.00 86.62 90 VAL A CA 1
ATOM 670 C C . VAL A 1 90 ? -15.212 6.887 22.307 1.00 86.62 90 VAL A C 1
ATOM 672 O O . VAL A 1 90 ? -16.086 6.659 21.466 1.00 86.62 90 VAL A O 1
ATOM 675 N N . GLY A 1 91 ? -15.146 6.204 23.454 1.00 87.62 91 GLY A N 1
ATOM 676 C CA . GLY A 1 91 ? -16.143 5.219 23.883 1.00 87.62 91 GLY A CA 1
ATOM 677 C C . GLY A 1 91 ? -16.033 3.848 23.213 1.00 87.62 91 GLY A C 1
ATOM 678 O O . GLY A 1 91 ? -16.950 3.042 23.365 1.00 87.62 91 GLY A O 1
ATOM 679 N N . ARG A 1 92 ? -14.955 3.582 22.462 1.00 88.44 92 ARG A N 1
ATOM 680 C CA . ARG A 1 92 ? -14.712 2.337 21.707 1.00 88.44 92 ARG A CA 1
ATOM 681 C C . ARG A 1 92 ? -13.215 2.140 21.410 1.00 88.44 92 ARG A C 1
ATOM 683 O O . ARG A 1 92 ? -12.510 3.136 21.312 1.00 88.44 92 ARG A O 1
ATOM 690 N N . PRO A 1 93 ? -12.726 0.903 21.210 1.00 90.19 93 PRO A N 1
ATOM 691 C CA . PRO A 1 93 ? -11.316 0.592 20.989 1.00 90.19 93 PRO A CA 1
ATOM 692 C C . PRO A 1 93 ? -10.890 0.765 19.519 1.00 90.19 93 PRO A C 1
ATOM 694 O O . PRO A 1 93 ? -10.141 -0.048 18.994 1.00 90.19 93 PRO A O 1
ATOM 697 N N . ASN A 1 94 ? -11.416 1.751 18.794 1.00 88.25 94 ASN A N 1
ATOM 698 C CA . ASN A 1 94 ? -11.223 1.832 17.339 1.00 88.25 94 ASN A CA 1
ATOM 699 C C . ASN A 1 94 ? -9.775 2.155 16.927 1.00 88.25 94 ASN A C 1
ATOM 701 O O . ASN A 1 94 ? -9.340 1.733 15.860 1.00 88.25 94 ASN A O 1
ATOM 705 N N . ALA A 1 95 ? -8.999 2.801 17.803 1.00 89.00 95 ALA A N 1
ATOM 706 C CA . ALA A 1 95 ? -7.562 3.028 17.634 1.00 89.00 95 ALA A CA 1
ATOM 707 C C . ALA A 1 95 ? -6.786 1.780 17.199 1.00 89.00 95 ALA A C 1
ATOM 709 O O . ALA A 1 95 ? -5.835 1.867 16.424 1.00 89.00 95 ALA A O 1
ATOM 710 N N . THR A 1 96 ? -7.176 0.612 17.710 1.00 91.94 96 THR A N 1
ATOM 711 C CA . THR A 1 96 ? -6.445 -0.622 17.444 1.00 91.94 96 THR A CA 1
ATOM 712 C C . THR A 1 96 ? -6.612 -1.111 16.015 1.00 91.94 96 THR A C 1
ATOM 714 O O . THR A 1 96 ? -5.696 -1.755 15.514 1.00 91.94 96 THR A O 1
ATOM 717 N N . ASP A 1 97 ? -7.705 -0.777 15.321 1.00 91.19 97 ASP A N 1
ATOM 718 C CA . ASP A 1 97 ? -7.860 -1.153 13.913 1.00 91.19 97 ASP A CA 1
ATOM 719 C C . ASP A 1 97 ? -6.766 -0.522 13.040 1.00 91.19 97 ASP A C 1
ATOM 721 O O . ASP A 1 97 ? -6.174 -1.201 12.202 1.00 91.19 97 ASP A O 1
ATOM 725 N N . ILE A 1 98 ? -6.388 0.731 13.323 1.00 89.75 98 ILE A N 1
ATOM 726 C CA . ILE A 1 98 ? -5.271 1.409 12.647 1.00 89.75 98 ILE A CA 1
ATOM 727 C C . ILE A 1 98 ? -3.957 0.650 12.894 1.00 89.75 98 ILE A C 1
ATOM 729 O O . ILE A 1 98 ? -3.162 0.460 11.972 1.00 89.75 98 ILE A O 1
ATOM 733 N N . CYS A 1 99 ? -3.733 0.153 14.116 1.00 92.75 99 CYS A N 1
ATOM 734 C CA . CYS A 1 99 ? -2.560 -0.666 14.427 1.00 92.75 99 CYS A CA 1
ATOM 735 C C . CYS A 1 99 ? -2.545 -1.961 13.605 1.00 92.75 99 CYS A C 1
ATOM 737 O O . CYS A 1 99 ? -1.497 -2.346 13.084 1.00 92.75 99 CYS A O 1
ATOM 739 N N . LEU A 1 100 ? -3.692 -2.640 13.509 1.00 94.19 100 LEU A N 1
ATOM 740 C CA . LEU A 1 100 ? -3.851 -3.893 12.770 1.00 94.19 100 LEU A CA 1
ATOM 741 C C . LEU A 1 100 ? -3.675 -3.684 11.258 1.00 94.19 100 LEU A C 1
ATOM 743 O O . LEU A 1 100 ? -3.069 -4.526 10.596 1.00 94.19 100 LEU A O 1
ATOM 747 N N . ARG A 1 101 ? -4.118 -2.538 10.726 1.00 93.31 101 ARG A N 1
ATOM 748 C CA . ARG A 1 101 ? -3.946 -2.145 9.321 1.00 93.31 101 ARG A CA 1
ATOM 749 C C . ARG A 1 101 ? -2.479 -2.098 8.900 1.00 93.31 101 ARG A C 1
ATOM 751 O O . ARG A 1 101 ? -2.136 -2.643 7.856 1.00 93.31 101 ARG A O 1
ATOM 758 N N . CYS A 1 102 ? -1.611 -1.498 9.719 1.00 92.94 102 CYS A N 1
ATOM 759 C CA . CYS A 1 102 ? -0.174 -1.413 9.435 1.00 92.94 102 CYS A CA 1
ATOM 760 C C . CYS A 1 102 ? 0.564 -2.727 9.712 1.00 92.94 102 CYS A C 1
ATOM 762 O O . CYS A 1 102 ? 1.416 -3.145 8.933 1.00 92.94 102 CYS A O 1
ATOM 764 N N . HIS A 1 103 ? 0.289 -3.351 10.858 1.00 95.75 103 HIS A N 1
ATOM 765 C CA . HIS A 1 103 ? 1.098 -4.461 11.364 1.00 95.75 103 HIS A CA 1
ATOM 766 C C . HIS A 1 103 ? 0.644 -5.827 10.860 1.00 95.75 103 HIS A C 1
ATOM 768 O O . HIS A 1 103 ? 1.375 -6.802 11.018 1.00 95.75 103 HIS A O 1
ATOM 774 N N . SER A 1 104 ? -0.545 -5.931 10.269 1.00 95.62 104 SER A N 1
ATOM 775 C CA . SER A 1 104 ? -1.055 -7.163 9.664 1.00 95.62 104 SER A CA 1
ATOM 776 C C . SER A 1 104 ? -1.967 -6.849 8.466 1.00 95.62 104 SER A C 1
ATOM 778 O O . SER A 1 104 ? -3.154 -7.191 8.491 1.00 95.62 104 SER A O 1
ATOM 780 N N . PRO A 1 105 ? -1.442 -6.222 7.386 1.00 95.44 105 PRO A N 1
ATOM 781 C CA . PRO A 1 105 ? -2.268 -5.742 6.274 1.00 95.44 105 PRO A CA 1
ATOM 782 C C . PRO A 1 105 ? -3.119 -6.838 5.618 1.00 95.44 105 PRO A C 1
ATOM 784 O O . PRO A 1 105 ? -4.252 -6.585 5.213 1.00 95.44 105 PRO A O 1
ATOM 787 N N . GLY A 1 106 ? -2.610 -8.075 5.541 1.00 95.19 106 GLY A N 1
ATOM 788 C CA . GLY A 1 106 ? -3.348 -9.217 4.983 1.00 95.19 106 GLY A CA 1
ATOM 789 C C . GLY A 1 106 ? -4.557 -9.635 5.824 1.00 95.19 106 GLY A C 1
ATOM 790 O O . GLY A 1 106 ? -5.616 -9.935 5.274 1.00 95.19 106 GLY A O 1
ATOM 791 N N . GLY A 1 107 ? -4.427 -9.594 7.152 1.00 95.25 107 GLY A N 1
ATOM 792 C CA . GLY A 1 107 ? -5.539 -9.847 8.068 1.00 95.25 107 GLY A CA 1
ATOM 793 C C . GLY A 1 107 ? -6.572 -8.728 8.015 1.00 95.25 107 GLY A C 1
ATOM 794 O O . GLY A 1 107 ? -7.770 -8.996 7.931 1.00 95.25 107 GLY A O 1
ATOM 795 N N . TRP A 1 108 ? -6.105 -7.478 7.991 1.00 94.94 108 TRP A N 1
ATOM 796 C CA . TRP A 1 108 ? -6.965 -6.298 7.914 1.00 94.94 108 TRP A CA 1
ATOM 797 C C . TRP A 1 108 ? -7.762 -6.237 6.602 1.00 94.94 108 TRP A C 1
ATOM 799 O O . TRP A 1 108 ? -8.989 -6.196 6.638 1.00 94.94 108 TRP A O 1
ATOM 809 N N . THR A 1 109 ? -7.101 -6.335 5.441 1.00 93.75 109 THR A N 1
ATOM 810 C CA . THR A 1 109 ? -7.771 -6.308 4.118 1.00 93.75 109 THR A CA 1
ATOM 811 C C . THR A 1 109 ? -8.797 -7.428 3.951 1.00 93.75 109 THR A C 1
ATOM 813 O O . THR A 1 109 ? -9.833 -7.241 3.317 1.00 93.75 109 THR A O 1
ATOM 816 N N . ALA A 1 110 ? -8.563 -8.578 4.581 1.00 93.88 110 ALA A N 1
ATOM 817 C CA . ALA A 1 110 ? -9.492 -9.698 4.561 1.00 93.88 110 ALA A CA 1
ATOM 818 C C . ALA A 1 110 ? -10.608 -9.620 5.627 1.00 93.88 110 ALA A C 1
ATOM 820 O O . ALA A 1 110 ? -11.310 -10.611 5.841 1.00 93.88 110 ALA A O 1
ATOM 821 N N . GLY A 1 111 ? -10.763 -8.481 6.311 1.00 93.19 111 GLY A N 1
ATOM 822 C CA . GLY A 1 111 ? -11.824 -8.239 7.295 1.00 93.19 111 GLY A CA 1
ATOM 823 C C . GLY A 1 111 ? -11.635 -8.957 8.630 1.00 93.19 111 GLY A C 1
ATOM 824 O O . GLY A 1 111 ? -12.567 -9.026 9.423 1.00 93.19 111 GLY A O 1
ATOM 825 N N . ARG A 1 112 ? -10.442 -9.498 8.903 1.00 94.38 112 ARG A N 1
ATOM 826 C CA . ARG A 1 112 ? -10.131 -10.201 10.160 1.00 94.38 112 ARG A CA 1
ATOM 827 C C . ARG A 1 112 ? -9.591 -9.274 11.249 1.00 94.38 112 ARG A C 1
ATOM 829 O O . ARG A 1 112 ? -9.215 -9.752 12.316 1.00 94.38 112 ARG A O 1
ATOM 836 N N . SER A 1 113 ? -9.556 -7.963 11.006 1.00 92.00 113 SER A N 1
ATOM 837 C CA . SER A 1 113 ? -9.309 -6.967 12.052 1.00 92.00 113 SER A CA 1
ATOM 838 C C . SER A 1 113 ? -10.548 -6.668 12.899 1.00 92.00 113 SER A C 1
ATOM 840 O O . SER A 1 113 ? -10.435 -5.906 13.847 1.00 92.00 113 SER A O 1
ATOM 842 N N . ASP A 1 114 ? -11.704 -7.274 12.611 1.00 91.19 114 ASP A N 1
ATOM 843 C CA . ASP A 1 114 ? -12.902 -7.204 13.451 1.00 91.19 114 ASP A CA 1
ATOM 844 C C . ASP A 1 114 ? -13.140 -8.563 14.153 1.00 91.19 114 ASP A C 1
ATOM 846 O O . ASP A 1 114 ? -13.318 -9.580 13.472 1.00 91.19 114 ASP A O 1
ATOM 850 N N . PRO A 1 115 ? -13.113 -8.638 15.500 1.00 91.00 115 PRO A N 1
ATOM 851 C CA . PRO A 1 115 ? -12.901 -7.539 16.449 1.00 91.00 115 PRO A CA 1
ATOM 852 C C . PRO A 1 115 ? -11.464 -7.004 16.441 1.00 91.00 115 PRO A C 1
ATOM 854 O O . PRO A 1 115 ? -10.511 -7.759 16.227 1.00 91.00 115 PRO A O 1
ATOM 857 N N . THR A 1 116 ? -11.309 -5.718 16.785 1.00 90.69 116 THR A N 1
ATOM 858 C CA . THR A 1 116 ? -10.062 -4.920 16.720 1.00 90.69 116 THR A CA 1
ATOM 859 C C . THR A 1 116 ? -8.991 -5.315 17.743 1.00 90.69 116 THR A C 1
ATOM 861 O O . THR A 1 116 ? -8.204 -4.507 18.219 1.00 90.69 116 THR A O 1
ATOM 864 N N . ASN A 1 117 ? -8.929 -6.587 18.115 1.00 91.00 117 ASN A N 1
ATOM 865 C CA . ASN A 1 117 ? -7.963 -7.159 19.048 1.00 91.00 117 ASN A CA 1
ATOM 866 C C . ASN A 1 117 ? -7.137 -8.299 18.425 1.00 91.00 117 ASN A C 1
ATOM 868 O O . ASN A 1 117 ? -6.417 -8.986 19.147 1.00 91.00 117 ASN A O 1
ATOM 872 N N . GLY A 1 118 ? -7.277 -8.537 17.115 1.00 92.44 118 GLY A N 1
ATOM 873 C CA . GLY A 1 118 ? -6.551 -9.580 16.385 1.00 92.44 118 GLY A CA 1
ATOM 874 C C . GLY A 1 118 ? -7.015 -11.011 16.674 1.00 92.44 118 GLY A C 1
ATOM 875 O O . GLY A 1 118 ? -6.431 -11.954 16.153 1.00 92.44 118 GLY A O 1
ATOM 876 N N . SER A 1 119 ? -8.069 -11.220 17.472 1.00 94.38 119 SER A N 1
ATOM 877 C CA . SER A 1 119 ? -8.543 -12.576 17.809 1.00 94.38 119 SER A CA 1
ATOM 878 C C . SER A 1 119 ? -9.128 -13.349 16.622 1.00 94.38 119 SER A C 1
ATOM 880 O O . SER A 1 119 ? -9.219 -14.574 16.690 1.00 94.38 119 SER A O 1
ATOM 882 N N . ALA A 1 120 ? -9.495 -12.656 15.540 1.00 95.69 120 ALA A N 1
ATOM 883 C CA . ALA A 1 120 ? -9.938 -13.262 14.287 1.00 95.69 120 ALA A CA 1
ATOM 884 C C . ALA A 1 120 ? -8.788 -13.543 13.299 1.00 95.69 120 ALA A C 1
ATOM 886 O O . ALA A 1 120 ? -9.029 -14.166 12.264 1.00 95.69 120 ALA A O 1
ATOM 887 N N . PHE A 1 121 ? -7.551 -13.126 13.598 1.00 96.25 121 PHE A N 1
ATOM 888 C CA . PHE A 1 121 ? -6.393 -13.402 12.749 1.00 96.25 121 PHE A CA 1
ATOM 889 C C . PHE A 1 121 ? -6.055 -14.889 12.695 1.00 96.25 121 PHE A C 1
ATOM 891 O O . PHE A 1 121 ? -6.207 -15.637 13.664 1.00 96.25 121 PHE A O 1
ATOM 898 N N . VAL A 1 122 ? -5.547 -15.319 11.543 1.00 95.25 122 VAL A N 1
ATOM 899 C CA . VAL A 1 122 ? -5.192 -16.710 11.268 1.00 95.25 122 VAL A CA 1
ATOM 900 C C . VAL A 1 122 ? -3.881 -16.800 10.503 1.00 95.25 122 VAL A C 1
ATOM 902 O O . VAL A 1 122 ? -3.573 -15.948 9.678 1.00 95.25 122 VAL A O 1
ATOM 905 N N . GLY A 1 123 ? -3.136 -17.885 10.730 1.00 94.88 123 GLY A N 1
ATOM 906 C CA . GLY A 1 123 ? -1.988 -18.272 9.905 1.00 94.88 123 GLY A CA 1
ATOM 907 C C . GLY A 1 123 ? -1.043 -17.113 9.580 1.00 94.88 123 GLY A C 1
ATOM 908 O O . GLY A 1 123 ? -0.380 -16.577 10.469 1.00 94.88 123 GLY A O 1
ATOM 909 N N . ASP A 1 124 ? -1.005 -16.757 8.299 1.00 95.62 124 ASP A N 1
ATOM 910 C CA . ASP A 1 124 ? -0.072 -15.790 7.725 1.00 95.62 124 ASP A CA 1
ATOM 911 C C . ASP A 1 124 ? -0.415 -14.325 8.087 1.00 95.62 124 ASP A C 1
ATOM 913 O O . ASP A 1 124 ? 0.401 -13.439 7.861 1.00 95.62 124 ASP A O 1
ATOM 917 N N . ASP A 1 125 ? -1.552 -14.044 8.738 1.00 96.44 125 ASP A N 1
ATOM 918 C CA . ASP A 1 125 ? -1.841 -12.707 9.294 1.00 96.44 125 ASP A CA 1
ATOM 919 C C . ASP A 1 125 ? -0.788 -12.285 10.327 1.00 96.44 125 ASP A C 1
ATOM 921 O O . ASP A 1 125 ? -0.443 -11.112 10.450 1.00 96.44 125 ASP A O 1
ATOM 925 N N . PHE A 1 126 ? -0.223 -13.263 11.039 1.00 96.38 126 PHE A N 1
ATOM 926 C CA . PHE A 1 126 ? 0.850 -13.038 12.000 1.00 96.38 126 PHE A CA 1
ATOM 927 C C . PHE A 1 126 ? 2.233 -12.920 11.340 1.00 96.38 126 PHE A C 1
ATOM 929 O O . PHE A 1 126 ? 3.201 -12.641 12.038 1.00 96.38 126 PHE A O 1
ATOM 936 N N . ASP A 1 127 ? 2.370 -13.117 10.024 1.00 96.94 127 ASP A N 1
ATOM 937 C CA . ASP A 1 127 ? 3.631 -12.857 9.306 1.00 96.94 127 ASP A CA 1
ATOM 938 C C . ASP A 1 127 ? 3.889 -11.354 9.084 1.00 96.94 127 ASP A C 1
ATOM 940 O O . ASP A 1 127 ? 4.892 -10.978 8.482 1.00 96.94 127 ASP A O 1
ATOM 944 N N . GLY A 1 128 ? 3.018 -10.479 9.590 1.00 95.88 128 GLY A N 1
ATOM 945 C CA . GLY A 1 128 ? 3.245 -9.042 9.606 1.00 95.88 128 GLY A CA 1
ATOM 946 C C . GLY A 1 128 ? 3.029 -8.377 8.246 1.00 95.88 128 GLY A C 1
ATOM 947 O O . GLY A 1 128 ? 2.050 -8.645 7.547 1.00 95.88 128 GLY A O 1
ATOM 948 N N . VAL A 1 129 ? 3.953 -7.494 7.864 1.00 96.44 129 VAL A N 1
ATOM 949 C CA . VAL A 1 129 ? 3.981 -6.868 6.536 1.00 96.44 129 VAL A CA 1
ATOM 950 C C . VAL A 1 129 ? 4.646 -7.841 5.561 1.00 96.44 129 VAL A C 1
ATOM 952 O O . VAL A 1 129 ? 5.870 -7.984 5.544 1.00 96.44 129 VAL A O 1
ATOM 955 N N . THR A 1 130 ? 3.834 -8.548 4.773 1.00 96.25 130 THR A N 1
ATOM 956 C CA . THR A 1 130 ? 4.289 -9.593 3.842 1.00 96.25 130 THR A CA 1
ATOM 957 C C . THR A 1 130 ? 4.781 -9.018 2.511 1.00 96.25 130 THR A C 1
ATOM 959 O O . THR A 1 130 ? 4.545 -7.854 2.187 1.00 96.25 130 THR A O 1
ATOM 962 N N . CYS A 1 131 ? 5.437 -9.857 1.698 1.00 96.69 131 CYS A N 1
ATOM 963 C CA . CYS A 1 131 ? 5.900 -9.483 0.359 1.00 96.69 131 CYS A CA 1
ATOM 964 C C . CYS A 1 131 ? 4.765 -8.894 -0.490 1.00 96.69 131 CYS A C 1
ATOM 966 O O . CYS A 1 131 ? 4.943 -7.856 -1.122 1.00 96.69 131 CYS A O 1
ATOM 968 N N . ASP A 1 132 ? 3.592 -9.531 -0.472 1.00 96.56 132 ASP A N 1
ATOM 969 C CA . ASP A 1 132 ? 2.442 -9.079 -1.252 1.00 96.56 132 ASP A CA 1
ATOM 970 C C . ASP A 1 132 ? 1.894 -7.736 -0.751 1.00 96.56 132 ASP A C 1
ATOM 972 O O . ASP A 1 132 ? 1.553 -6.861 -1.544 1.00 96.56 132 ASP A O 1
ATOM 976 N N . GLY A 1 133 ? 1.918 -7.524 0.568 1.00 94.88 133 GLY A N 1
ATOM 977 C CA . GLY A 1 133 ? 1.514 -6.266 1.194 1.00 94.88 133 GLY A CA 1
ATOM 978 C C . GLY A 1 133 ? 2.379 -5.058 0.822 1.00 94.88 133 GLY A C 1
ATOM 979 O O . GLY A 1 133 ? 1.895 -3.936 0.910 1.00 94.88 133 GLY A O 1
ATOM 980 N N . CYS A 1 134 ? 3.620 -5.252 0.374 1.00 94.75 134 CYS A N 1
ATOM 981 C CA . CYS A 1 134 ? 4.439 -4.170 -0.183 1.00 94.75 134 CYS A CA 1
ATOM 982 C C . CYS A 1 134 ? 4.350 -4.125 -1.711 1.00 94.75 134 CYS A C 1
ATOM 984 O O . CYS A 1 134 ? 4.196 -3.060 -2.305 1.00 94.75 134 CYS A O 1
ATOM 986 N N . HIS A 1 135 ? 4.426 -5.289 -2.358 1.00 96.81 135 HIS A N 1
ATOM 987 C CA . HIS A 1 135 ? 4.518 -5.398 -3.811 1.00 96.81 135 HIS A CA 1
ATOM 988 C C . HIS A 1 135 ? 3.171 -5.302 -4.542 1.00 96.81 135 HIS A C 1
ATOM 990 O O . HIS A 1 135 ? 3.164 -5.359 -5.766 1.00 96.81 135 HIS A O 1
ATOM 996 N N . ARG A 1 136 ? 2.040 -5.120 -3.854 1.00 96.44 136 ARG A N 1
ATOM 997 C CA . ARG A 1 136 ? 0.758 -4.745 -4.488 1.00 96.44 136 ARG A CA 1
ATOM 998 C C . ARG A 1 136 ? 0.338 -3.304 -4.248 1.00 96.44 136 ARG A C 1
ATOM 1000 O O . ARG A 1 136 ? -0.691 -2.894 -4.777 1.00 96.44 136 ARG A O 1
ATOM 1007 N N . LEU A 1 137 ? 1.114 -2.531 -3.490 1.00 96.62 137 LEU A N 1
ATOM 1008 C CA . LEU A 1 137 ? 0.819 -1.115 -3.299 1.00 96.62 137 LEU A CA 1
ATOM 1009 C C . LEU A 1 137 ? 1.071 -0.327 -4.588 1.00 96.62 137 LEU A C 1
ATOM 1011 O O . LEU A 1 137 ? 2.106 -0.496 -5.245 1.00 96.62 137 LEU A O 1
ATOM 1015 N N . TYR A 1 138 ? 0.146 0.567 -4.922 1.00 97.00 138 TYR A N 1
ATOM 1016 C CA . TYR A 1 138 ? 0.311 1.560 -5.980 1.00 97.00 138 TYR A CA 1
ATOM 1017 C C . TYR A 1 138 ? 0.204 2.981 -5.416 1.00 97.00 138 TYR A C 1
ATOM 1019 O O . TYR A 1 138 ? -0.361 3.205 -4.348 1.00 97.00 138 TYR A O 1
ATOM 1027 N N . ASP A 1 139 ? 0.821 3.938 -6.108 1.00 96.75 139 ASP A N 1
ATOM 1028 C CA . ASP A 1 139 ? 0.874 5.332 -5.660 1.00 96.75 139 ASP A CA 1
ATOM 1029 C C . ASP A 1 139 ? -0.463 6.018 -5.944 1.00 96.75 139 ASP A C 1
ATOM 1031 O O . ASP A 1 139 ? -0.792 6.141 -7.116 1.00 96.75 139 ASP A O 1
ATOM 1035 N N . PRO A 1 140 ? -1.208 6.558 -4.968 1.00 96.62 140 PRO A N 1
ATOM 1036 C CA . PRO A 1 140 ? -2.419 7.329 -5.260 1.00 96.62 140 PRO A CA 1
ATOM 1037 C C . PRO A 1 140 ? -2.157 8.642 -6.018 1.00 96.62 140 PRO A C 1
ATOM 1039 O O . PRO A 1 140 ? -3.099 9.302 -6.431 1.00 96.62 140 PRO A O 1
ATOM 1042 N N . PHE A 1 141 ? -0.899 9.029 -6.231 1.00 97.12 141 PHE A N 1
ATOM 1043 C CA . PHE A 1 141 ? -0.502 10.148 -7.090 1.00 97.12 141 PHE A CA 1
ATOM 1044 C C . PHE A 1 141 ? 0.302 9.669 -8.307 1.00 97.12 141 PHE A C 1
ATOM 1046 O O . PHE A 1 141 ? 1.192 10.372 -8.793 1.00 97.12 141 PHE A O 1
ATOM 1053 N N . PHE A 1 142 ? 0.013 8.462 -8.809 1.00 97.12 142 PHE A N 1
ATOM 1054 C CA . PHE A 1 142 ? 0.735 7.849 -9.928 1.00 97.12 142 PHE A CA 1
ATOM 1055 C C . PHE A 1 142 ? 0.806 8.748 -11.174 1.00 97.12 142 PHE A C 1
ATOM 1057 O O . PHE A 1 142 ? 1.795 8.697 -11.903 1.00 97.12 142 PHE A O 1
ATOM 1064 N N . GLU A 1 143 ? -0.197 9.597 -11.419 1.00 97.50 143 GLU A N 1
ATOM 1065 C CA . GLU A 1 143 ? -0.197 10.579 -12.508 1.00 97.50 143 GLU A CA 1
ATOM 1066 C C . GLU A 1 143 ? 0.880 11.659 -12.329 1.00 97.50 143 GLU A C 1
ATOM 1068 O O . GLU A 1 143 ? 1.648 11.927 -13.259 1.00 97.50 143 GLU A O 1
ATOM 1073 N N . ASP A 1 144 ? 0.990 12.233 -11.131 1.00 96.62 144 ASP A N 1
ATOM 1074 C CA . ASP A 1 144 ? 1.982 13.264 -10.814 1.00 96.62 144 ASP A CA 1
ATOM 1075 C C . ASP A 1 144 ? 3.398 12.693 -10.753 1.00 96.62 144 ASP A C 1
ATOM 1077 O O . ASP A 1 144 ? 4.351 13.279 -11.279 1.00 96.62 144 ASP A O 1
ATOM 1081 N N . SER A 1 145 ? 3.542 11.509 -10.157 1.00 95.38 145 SER A N 1
ATOM 1082 C CA . SER A 1 145 ? 4.795 10.756 -10.161 1.00 95.38 145 SER A CA 1
ATOM 1083 C C . SER A 1 145 ? 5.204 10.410 -11.597 1.00 95.38 145 SER A C 1
ATOM 1085 O O . SER A 1 145 ? 6.375 10.549 -11.967 1.00 95.38 145 SER A O 1
ATOM 1087 N N . PHE A 1 146 ? 4.244 10.045 -12.460 1.00 95.56 146 PHE A N 1
ATOM 1088 C CA . PHE A 1 146 ? 4.492 9.817 -13.883 1.00 95.56 146 PHE A CA 1
ATOM 1089 C C . PHE A 1 146 ? 4.987 11.078 -14.596 1.00 95.56 146 PHE A C 1
ATOM 1091 O O . PHE A 1 146 ? 6.011 11.020 -15.279 1.00 95.56 146 PHE A O 1
ATOM 1098 N N . ALA A 1 147 ? 4.300 12.206 -14.400 1.00 95.62 147 ALA A N 1
ATOM 1099 C CA . ALA A 1 147 ? 4.653 13.502 -14.976 1.00 95.62 147 ALA A CA 1
ATOM 1100 C C . ALA A 1 147 ? 5.955 14.097 -14.405 1.00 95.62 147 ALA A C 1
ATOM 1102 O O . ALA A 1 147 ? 6.526 15.012 -15.000 1.00 95.62 147 ALA A O 1
ATOM 1103 N N . GLY A 1 148 ? 6.430 13.585 -13.266 1.00 94.81 148 GLY A N 1
ATOM 1104 C CA . GLY A 1 148 ? 7.590 14.105 -12.545 1.00 94.81 148 GLY A CA 1
ATOM 1105 C C . GLY A 1 148 ? 7.312 15.426 -11.824 1.00 94.81 148 GLY A C 1
ATOM 1106 O O . GLY A 1 148 ? 8.253 16.143 -11.485 1.00 94.81 148 GLY A O 1
ATOM 1107 N N . THR A 1 149 ? 6.035 15.757 -11.608 1.00 95.50 149 THR A N 1
ATOM 1108 C CA . THR A 1 149 ? 5.591 16.887 -10.775 1.00 95.50 149 THR A CA 1
ATOM 1109 C C . THR A 1 149 ? 5.619 16.527 -9.293 1.00 95.50 149 THR A C 1
ATOM 1111 O O . THR A 1 149 ? 5.790 17.412 -8.454 1.00 95.50 149 THR A O 1
ATOM 1114 N N . ARG A 1 150 ? 5.535 15.229 -8.971 1.00 93.69 150 ARG A N 1
ATOM 1115 C CA . ARG A 1 150 ? 5.792 14.684 -7.637 1.00 93.69 150 ARG A CA 1
ATOM 1116 C C . ARG A 1 150 ? 7.162 14.012 -7.598 1.00 93.69 150 ARG A C 1
ATOM 1118 O O . ARG A 1 150 ? 7.513 13.215 -8.462 1.00 93.69 150 ARG A O 1
ATOM 1125 N N . GL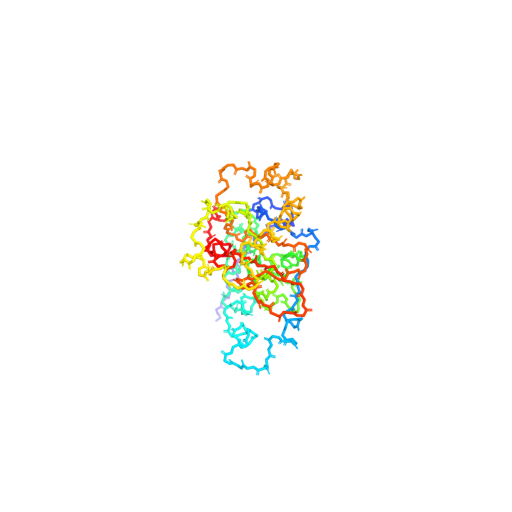U A 1 151 ? 7.938 14.385 -6.584 1.00 92.75 151 GLU A N 1
ATOM 1126 C CA . GLU A 1 151 ? 9.349 14.027 -6.380 1.00 92.75 151 GLU A CA 1
ATOM 1127 C C . GLU A 1 151 ? 10.324 14.547 -7.439 1.00 92.75 151 GLU A C 1
ATOM 1129 O O . GLU A 1 151 ? 11.089 15.458 -7.122 1.00 92.75 151 GLU A O 1
ATOM 1134 N N . SER A 1 152 ? 10.342 13.989 -8.653 1.00 92.81 152 SER A N 1
ATOM 1135 C CA . SER A 1 152 ? 11.295 14.412 -9.686 1.00 92.81 152 SER A CA 1
ATOM 1136 C C . SER A 1 152 ? 10.983 13.859 -11.080 1.00 92.81 152 SER A C 1
ATOM 1138 O O . SER A 1 152 ? 10.498 12.737 -11.232 1.00 92.81 152 SER A O 1
ATOM 1140 N N . SER A 1 153 ? 11.375 14.611 -12.112 1.00 92.94 153 SER A N 1
ATOM 1141 C CA . SER A 1 153 ? 11.505 14.138 -13.502 1.00 92.94 153 SER A CA 1
ATOM 1142 C C . SER A 1 153 ? 12.938 13.708 -13.865 1.00 92.94 153 SER A C 1
ATOM 1144 O O . SER A 1 153 ? 13.196 13.320 -15.004 1.00 92.94 153 SER A O 1
ATOM 1146 N N . ASP A 1 154 ? 13.878 13.754 -12.914 1.00 92.44 154 ASP A N 1
ATOM 1147 C CA . ASP A 1 154 ? 15.265 13.319 -13.096 1.00 92.44 154 ASP A CA 1
ATOM 1148 C C . ASP A 1 154 ? 15.384 11.791 -13.014 1.00 92.44 154 ASP A C 1
ATOM 1150 O O . ASP A 1 154 ? 15.592 11.209 -11.948 1.00 92.44 154 ASP A O 1
ATOM 1154 N N . TRP A 1 155 ? 15.239 11.137 -14.164 1.00 89.50 155 TRP A N 1
ATOM 1155 C CA . TRP A 1 155 ? 15.368 9.685 -14.288 1.00 89.50 155 TRP A CA 1
ATOM 1156 C C . TRP A 1 155 ? 16.758 9.186 -13.894 1.00 89.50 155 TRP A C 1
ATOM 1158 O O . TRP A 1 155 ? 16.864 8.195 -13.184 1.00 89.50 155 TRP A O 1
ATOM 1168 N N . LEU A 1 156 ? 17.818 9.884 -14.305 1.00 89.19 156 LEU A N 1
ATOM 1169 C CA . LEU A 1 156 ? 19.174 9.368 -14.159 1.00 89.19 156 LEU A CA 1
ATOM 1170 C C . LEU A 1 156 ? 19.665 9.435 -12.716 1.00 89.19 156 LEU A C 1
ATOM 1172 O O . LEU A 1 156 ? 20.197 8.446 -12.230 1.00 89.19 156 LEU A O 1
ATOM 1176 N N . ASN A 1 157 ? 19.518 10.578 -12.040 1.00 89.75 157 ASN A N 1
ATOM 1177 C CA . ASN A 1 157 ? 20.127 10.743 -10.716 1.00 89.75 157 ASN A CA 1
ATOM 1178 C C . ASN A 1 157 ? 19.145 10.455 -9.586 1.00 89.75 157 ASN A C 1
ATOM 1180 O O . ASN A 1 157 ? 19.496 9.764 -8.636 1.00 89.75 157 ASN A O 1
ATOM 1184 N N . TYR A 1 158 ? 17.925 10.992 -9.663 1.00 90.38 158 TYR A N 1
ATOM 1185 C CA . TYR A 1 158 ? 16.960 10.834 -8.576 1.00 90.38 158 TYR A CA 1
ATOM 1186 C C . TYR A 1 158 ? 16.366 9.426 -8.562 1.00 90.38 158 TYR A C 1
ATOM 1188 O O . TYR A 1 158 ? 16.318 8.779 -7.518 1.00 90.38 158 TYR A O 1
ATOM 1196 N N . TRP A 1 159 ? 15.946 8.945 -9.733 1.00 90.44 159 TRP A N 1
ATOM 1197 C CA . TRP A 1 159 ? 15.392 7.604 -9.876 1.00 90.44 159 TRP A CA 1
ATOM 1198 C C . TRP A 1 159 ? 16.447 6.538 -10.164 1.00 90.44 159 TRP A C 1
ATOM 1200 O O . TRP A 1 159 ? 16.067 5.381 -10.250 1.00 90.44 159 TRP A O 1
ATOM 1210 N N . ASP A 1 160 ? 17.737 6.873 -10.272 1.00 88.06 160 ASP A N 1
ATOM 1211 C CA . ASP A 1 160 ? 18.823 5.924 -10.582 1.00 88.06 160 ASP A CA 1
ATOM 1212 C C . ASP A 1 160 ? 18.519 5.036 -11.805 1.00 88.06 160 ASP A C 1
ATOM 1214 O O . ASP A 1 160 ? 18.606 3.807 -11.778 1.00 88.06 160 ASP A O 1
ATOM 1218 N N . GLU A 1 161 ? 18.053 5.664 -12.884 1.00 87.56 161 GLU A N 1
ATOM 1219 C CA . GLU A 1 161 ? 17.568 4.984 -14.077 1.00 87.56 161 GLU A CA 1
ATOM 1220 C C . GLU A 1 161 ? 18.123 5.599 -15.347 1.00 87.56 161 GLU A C 1
ATOM 1222 O O . GLU A 1 161 ? 17.795 6.710 -15.765 1.00 87.56 161 GLU A O 1
ATOM 1227 N N . THR A 1 162 ? 18.940 4.809 -16.031 1.00 80.00 162 THR A N 1
ATOM 1228 C CA . THR A 1 162 ? 19.609 5.257 -17.250 1.00 80.00 162 THR A CA 1
ATOM 1229 C C . THR A 1 162 ? 18.668 5.313 -18.454 1.00 80.00 162 THR A C 1
ATOM 1231 O O . THR A 1 162 ? 18.922 6.076 -19.380 1.00 80.00 162 THR A O 1
ATOM 1234 N N . ASN A 1 163 ? 17.590 4.515 -18.471 1.00 77.19 163 ASN A N 1
ATOM 1235 C CA . ASN A 1 163 ? 16.756 4.258 -19.659 1.00 77.19 163 ASN A CA 1
ATOM 1236 C C . ASN A 1 163 ? 17.544 3.732 -20.882 1.00 77.19 163 ASN A C 1
ATOM 1238 O O . ASN A 1 163 ? 17.044 3.774 -22.004 1.00 77.19 163 ASN A O 1
ATOM 1242 N N . LEU A 1 164 ? 18.764 3.221 -20.677 1.00 75.31 164 LEU A N 1
ATOM 1243 C CA . LEU A 1 164 ? 19.655 2.757 -21.751 1.00 75.31 164 LEU A CA 1
ATOM 1244 C C . LEU A 1 164 ? 19.614 1.236 -21.970 1.00 75.31 164 LEU A C 1
ATOM 1246 O O . LEU A 1 164 ? 20.349 0.721 -22.812 1.00 75.31 164 LEU A O 1
ATOM 1250 N N . SER A 1 165 ? 18.793 0.505 -21.213 1.00 77.56 165 SER A N 1
ATOM 1251 C CA . SER A 1 165 ? 18.621 -0.939 -21.384 1.00 77.56 165 SER A CA 1
ATOM 1252 C C . SER A 1 165 ? 17.658 -1.257 -22.536 1.00 77.56 165 SER A C 1
ATOM 1254 O O . SER A 1 165 ? 16.960 -0.391 -23.063 1.00 77.56 165 SER A O 1
ATOM 1256 N N . THR A 1 166 ? 17.569 -2.535 -22.910 1.00 79.94 166 THR A N 1
ATOM 1257 C CA . THR A 1 166 ? 16.545 -3.023 -23.851 1.00 79.94 166 THR A CA 1
ATOM 1258 C C . THR A 1 166 ? 15.124 -2.966 -23.280 1.00 79.94 166 THR A C 1
ATOM 1260 O O . THR A 1 166 ? 14.168 -3.187 -24.019 1.00 79.94 166 THR A O 1
ATOM 1263 N N . THR A 1 167 ? 14.983 -2.652 -21.989 1.00 78.62 167 THR A N 1
ATOM 1264 C CA . THR A 1 167 ? 13.712 -2.530 -21.270 1.00 78.62 167 THR A CA 1
ATOM 1265 C C . THR A 1 167 ? 13.677 -1.164 -20.565 1.00 78.62 167 THR A C 1
ATOM 1267 O O . THR A 1 167 ? 13.931 -1.090 -19.365 1.00 78.62 167 THR A O 1
ATOM 1270 N N . PRO A 1 168 ? 13.443 -0.048 -21.284 1.00 88.31 168 PRO A N 1
ATOM 1271 C CA . PRO A 1 168 ? 13.540 1.284 -20.688 1.00 88.31 168 PRO A CA 1
ATOM 1272 C C . PRO A 1 168 ? 12.491 1.497 -19.589 1.00 88.31 168 PRO A C 1
ATOM 1274 O O . PRO A 1 168 ? 11.296 1.282 -19.817 1.00 88.31 168 PRO A O 1
ATOM 1277 N N . SER A 1 169 ? 12.916 1.991 -18.426 1.00 90.31 169 SER A N 1
ATOM 1278 C CA . SER A 1 169 ? 12.047 2.308 -17.287 1.00 90.31 169 SER A CA 1
ATOM 1279 C C . SER A 1 169 ? 10.906 3.259 -17.644 1.00 90.31 169 SER A C 1
ATOM 1281 O O . SER A 1 169 ? 9.792 3.078 -17.167 1.00 90.31 169 SER A O 1
ATOM 1283 N N . ALA A 1 170 ? 11.123 4.223 -18.543 1.00 89.75 170 ALA A N 1
ATOM 1284 C CA . ALA A 1 170 ? 10.077 5.142 -18.993 1.00 89.75 170 ALA A CA 1
ATOM 1285 C C . ALA A 1 170 ? 8.920 4.423 -19.712 1.00 89.75 170 ALA A C 1
ATOM 1287 O O . ALA A 1 170 ? 7.751 4.747 -19.493 1.00 89.75 170 ALA A O 1
ATOM 1288 N N . ALA A 1 171 ? 9.231 3.423 -20.544 1.00 92.25 171 ALA A N 1
ATOM 1289 C CA . ALA A 1 171 ? 8.213 2.627 -21.225 1.00 92.25 171 ALA A CA 1
ATOM 1290 C C . ALA A 1 171 ? 7.463 1.732 -20.229 1.00 92.25 171 ALA A C 1
ATOM 1292 O O . ALA A 1 171 ? 6.235 1.666 -20.263 1.00 92.25 171 ALA A O 1
ATOM 1293 N N . ALA A 1 172 ? 8.182 1.104 -19.296 1.00 93.62 172 ALA A N 1
ATOM 1294 C CA . ALA A 1 172 ? 7.570 0.284 -18.256 1.00 93.62 172 ALA A CA 1
ATOM 1295 C C . ALA A 1 172 ? 6.709 1.111 -17.283 1.00 93.62 172 ALA A C 1
ATOM 1297 O O . ALA A 1 172 ? 5.621 0.685 -16.911 1.00 93.62 172 ALA A O 1
ATOM 1298 N N . ALA A 1 173 ? 7.122 2.337 -16.951 1.00 94.44 173 ALA A N 1
ATOM 1299 C CA . ALA A 1 173 ? 6.330 3.269 -16.153 1.00 94.44 173 ALA A CA 1
ATOM 1300 C C . ALA A 1 173 ? 4.997 3.619 -16.827 1.00 94.44 173 ALA A C 1
ATOM 1302 O O . ALA A 1 173 ? 3.993 3.797 -16.142 1.00 94.44 173 ALA A O 1
ATOM 1303 N N . ALA A 1 174 ? 4.966 3.712 -18.161 1.00 95.81 174 ALA A N 1
ATOM 1304 C CA . ALA A 1 174 ? 3.731 3.973 -18.899 1.00 95.81 174 ALA A CA 1
ATOM 1305 C C . ALA A 1 174 ? 2.761 2.779 -18.841 1.00 95.81 174 ALA A C 1
ATOM 1307 O O . ALA A 1 174 ? 1.545 2.979 -18.772 1.00 95.81 174 ALA A O 1
ATOM 1308 N N . VAL A 1 175 ? 3.292 1.551 -18.817 1.00 96.31 175 VAL A N 1
ATOM 1309 C CA . VAL A 1 175 ? 2.502 0.330 -18.592 1.00 96.31 175 VAL A CA 1
ATOM 1310 C C . VAL A 1 175 ? 1.907 0.344 -17.185 1.00 96.31 175 VAL A C 1
ATOM 1312 O O . VAL A 1 175 ? 0.692 0.227 -17.045 1.00 96.31 175 VAL A O 1
ATOM 1315 N N . THR A 1 176 ? 2.725 0.588 -16.160 1.00 97.25 176 THR A N 1
ATOM 1316 C CA . THR A 1 176 ? 2.263 0.658 -14.765 1.00 97.25 176 THR A CA 1
ATOM 1317 C C . THR A 1 176 ? 1.225 1.753 -14.552 1.00 97.25 176 THR A C 1
ATOM 1319 O O . THR A 1 176 ? 0.181 1.483 -13.975 1.00 97.25 176 THR A O 1
ATOM 1322 N N . ARG A 1 177 ? 1.428 2.956 -15.108 1.00 97.75 177 ARG A N 1
ATOM 1323 C CA . ARG A 1 177 ? 0.429 4.040 -15.063 1.00 97.75 177 ARG A CA 1
ATOM 1324 C C . ARG A 1 177 ? -0.910 3.603 -15.659 1.00 97.75 177 ARG A C 1
ATOM 1326 O O . ARG A 1 177 ? -1.960 3.982 -15.161 1.00 97.75 177 ARG A O 1
ATOM 1333 N N . THR A 1 178 ? -0.889 2.827 -16.743 1.00 97.88 178 THR A N 1
ATOM 1334 C CA . THR A 1 178 ? -2.124 2.324 -17.360 1.00 97.88 178 THR A CA 1
ATOM 1335 C C . THR A 1 178 ? -2.842 1.341 -16.438 1.00 97.88 178 THR A C 1
ATOM 1337 O O . THR A 1 178 ? -4.062 1.418 -16.338 1.00 97.88 178 THR A O 1
ATOM 1340 N N . ALA A 1 179 ? -2.105 0.470 -15.741 1.00 97.88 179 ALA A N 1
ATOM 1341 C CA . ALA A 1 179 ? -2.675 -0.399 -14.714 1.00 97.88 179 ALA A CA 1
ATOM 1342 C C . ALA A 1 179 ? -3.255 0.421 -13.549 1.00 97.88 179 ALA A C 1
ATOM 1344 O O . ALA A 1 179 ? -4.401 0.215 -13.172 1.00 97.88 179 ALA A O 1
ATOM 1345 N N . ASP A 1 180 ? -2.533 1.430 -13.057 1.00 98.06 180 ASP A N 1
ATOM 1346 C CA . ASP A 1 180 ? -2.970 2.256 -11.920 1.00 98.06 180 ASP A CA 1
ATOM 1347 C C . ASP A 1 180 ? -4.238 3.067 -12.213 1.00 98.06 180 ASP A C 1
ATOM 1349 O O . ASP A 1 180 ? -5.065 3.266 -11.328 1.00 98.06 180 ASP A O 1
ATOM 1353 N N . ARG A 1 181 ? -4.453 3.469 -13.471 1.00 98.06 181 ARG A N 1
ATOM 1354 C CA . ARG A 1 181 ? -5.722 4.073 -13.919 1.00 98.06 181 ARG A CA 1
ATOM 1355 C C . ARG A 1 181 ? -6.911 3.122 -13.863 1.00 98.06 181 ARG A C 1
ATOM 1357 O O . ARG A 1 181 ? -8.042 3.586 -13.772 1.00 98.06 181 ARG A O 1
ATOM 1364 N N . LEU A 1 182 ? -6.679 1.819 -14.006 1.00 97.06 182 LEU A N 1
ATOM 1365 C CA . LEU A 1 182 ? -7.735 0.821 -13.845 1.00 97.06 182 LEU A CA 1
ATOM 1366 C C . LEU A 1 182 ? -8.040 0.633 -12.358 1.00 97.06 182 LEU A C 1
ATOM 1368 O O . LEU A 1 182 ? -9.207 0.636 -11.979 1.00 97.06 182 LEU A O 1
ATOM 1372 N N . GLU A 1 183 ? -6.996 0.552 -11.529 1.00 96.94 183 GLU A N 1
ATOM 1373 C CA . GLU A 1 183 ? -7.121 0.411 -10.074 1.00 96.94 183 GLU A CA 1
ATOM 1374 C C . GLU A 1 183 ? -7.798 1.626 -9.426 1.00 96.94 183 GLU A C 1
ATOM 1376 O O . GLU A 1 183 ? -8.635 1.485 -8.538 1.00 96.94 183 GLU A O 1
ATOM 1381 N N . SER A 1 184 ? -7.510 2.838 -9.905 1.00 96.31 184 SER A N 1
ATOM 1382 C CA . SER A 1 184 ? -8.114 4.066 -9.381 1.00 96.31 184 SER A CA 1
ATOM 1383 C C . SER A 1 184 ? -9.634 4.127 -9.548 1.00 96.31 184 SER A C 1
ATOM 1385 O O . SER A 1 184 ? -10.309 4.786 -8.761 1.00 96.31 184 SER A O 1
ATOM 1387 N N . GLY A 1 185 ? -10.191 3.401 -10.522 1.00 95.00 185 GLY A N 1
ATOM 1388 C CA . GLY A 1 185 ? -11.636 3.284 -10.717 1.00 95.00 185 GLY A CA 1
ATOM 1389 C C . GLY A 1 185 ? -12.351 2.407 -9.684 1.00 95.00 185 GLY A C 1
ATOM 1390 O O . GLY A 1 185 ? -13.574 2.318 -9.737 1.00 95.00 185 GLY A O 1
ATOM 1391 N N . LEU A 1 186 ? -11.613 1.746 -8.785 1.00 93.75 186 LEU A N 1
ATOM 1392 C CA . LEU A 1 186 ? -12.147 0.839 -7.763 1.00 93.75 186 LEU A CA 1
ATOM 1393 C C . LEU A 1 186 ? -12.163 1.452 -6.355 1.00 93.75 186 LEU A C 1
ATOM 1395 O O . LEU A 1 186 ? -12.577 0.782 -5.414 1.00 93.75 186 LEU A O 1
ATOM 1399 N N . VAL A 1 187 ? -11.684 2.690 -6.193 1.00 93.75 187 VAL A N 1
ATOM 1400 C CA . VAL A 1 187 ? -11.542 3.326 -4.877 1.00 93.75 187 VAL A CA 1
ATOM 1401 C C . VAL A 1 187 ? -12.595 4.404 -4.682 1.00 93.75 187 VAL A C 1
ATOM 1403 O O . VAL A 1 187 ? -12.623 5.400 -5.410 1.00 93.75 187 VAL A O 1
ATOM 1406 N N . ASP A 1 188 ? -13.378 4.245 -3.620 1.00 92.25 188 ASP A N 1
ATOM 1407 C CA . ASP A 1 188 ? -14.432 5.171 -3.225 1.00 92.25 188 ASP A CA 1
ATOM 1408 C C . A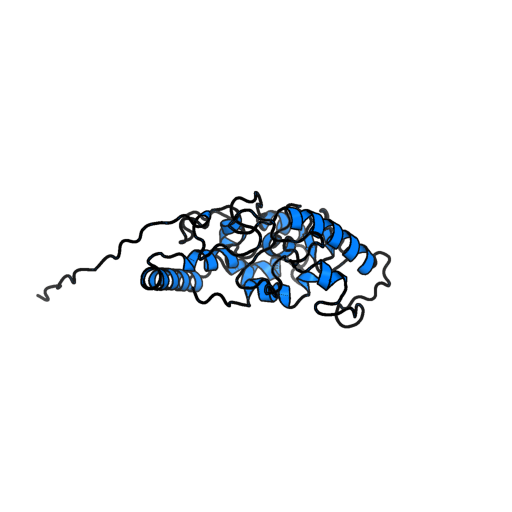SP A 1 188 ? -14.153 5.806 -1.852 1.00 92.25 188 ASP A C 1
ATOM 1410 O O . ASP A 1 188 ? -13.481 5.241 -0.982 1.00 92.25 188 ASP A O 1
ATOM 1414 N N . TYR A 1 189 ? -14.708 6.997 -1.630 1.00 89.50 189 TYR A N 1
ATOM 1415 C CA . TYR A 1 189 ? -14.864 7.587 -0.303 1.00 89.50 189 TYR A CA 1
ATOM 1416 C C . TYR A 1 189 ? -15.880 6.792 0.540 1.00 89.50 189 TYR A C 1
ATOM 1418 O O . TYR A 1 189 ? -16.623 5.948 0.041 1.00 89.50 189 TYR A O 1
ATOM 1426 N N . PHE A 1 190 ? -15.962 7.097 1.845 1.00 87.62 190 PHE A N 1
ATOM 1427 C CA . PHE A 1 190 ? -16.930 6.468 2.764 1.00 87.62 190 PHE A CA 1
ATOM 1428 C C . PHE A 1 190 ? -18.379 6.549 2.250 1.00 87.62 190 PHE A C 1
ATOM 1430 O O . PHE A 1 190 ? -19.168 5.636 2.476 1.00 87.62 190 PHE A O 1
ATOM 1437 N N . ASP A 1 191 ? -18.735 7.637 1.566 1.00 89.75 191 ASP A N 1
ATOM 1438 C CA . ASP A 1 191 ? -20.080 7.876 1.035 1.00 89.75 191 ASP A CA 1
ATOM 1439 C C . ASP A 1 191 ? -20.364 7.178 -0.310 1.00 89.75 191 ASP A C 1
ATOM 1441 O O . ASP A 1 191 ? -21.460 7.328 -0.854 1.00 89.75 191 ASP A O 1
ATOM 1445 N N . GLY A 1 192 ? -19.405 6.404 -0.832 1.00 89.94 192 GLY A N 1
ATOM 1446 C CA . GLY A 1 192 ? -19.513 5.683 -2.100 1.00 89.94 192 GLY A CA 1
ATOM 1447 C C . GLY A 1 192 ? -19.268 6.544 -3.340 1.00 89.94 192 GLY A C 1
ATOM 1448 O O . GLY A 1 192 ? -19.552 6.102 -4.451 1.00 89.94 192 GLY A O 1
ATOM 1449 N N . THR A 1 193 ? -18.794 7.784 -3.185 1.00 93.25 193 THR A N 1
ATOM 1450 C CA . THR A 1 193 ? -18.351 8.599 -4.324 1.00 93.25 193 THR A CA 1
ATOM 1451 C C . THR A 1 193 ? -16.915 8.257 -4.715 1.00 93.25 193 THR A C 1
ATOM 1453 O O . THR A 1 193 ? -16.101 7.930 -3.855 1.00 93.25 193 THR A O 1
ATOM 1456 N N . ALA A 1 194 ? -16.584 8.363 -6.005 1.00 95.50 194 ALA A N 1
ATOM 1457 C CA . ALA A 1 194 ? -15.249 8.036 -6.503 1.00 95.50 194 ALA A CA 1
ATOM 1458 C C . ALA A 1 194 ? -14.163 8.896 -5.834 1.00 95.50 194 ALA A C 1
ATOM 1460 O O . ALA A 1 194 ? -14.279 10.125 -5.771 1.00 95.50 194 ALA A O 1
ATOM 1461 N N . PHE A 1 195 ? -13.086 8.253 -5.375 1.00 96.44 195 PHE A N 1
ATOM 1462 C CA . PHE A 1 195 ? -11.948 8.945 -4.770 1.00 96.44 195 PHE A CA 1
ATOM 1463 C C . PHE A 1 195 ? -11.164 9.772 -5.797 1.00 96.44 195 PHE A C 1
ATOM 1465 O O . PHE A 1 195 ? -10.743 10.898 -5.511 1.00 96.44 195 PHE A O 1
ATOM 1472 N N . PHE A 1 196 ? -10.986 9.210 -6.994 1.00 97.62 196 PHE A N 1
ATOM 1473 C CA . PHE A 1 196 ? -10.249 9.819 -8.096 1.00 97.62 196 PHE A CA 1
ATOM 1474 C C . PHE A 1 196 ? -11.168 10.590 -9.050 1.00 97.62 196 PHE A C 1
ATOM 1476 O O . PHE A 1 196 ? -12.299 10.188 -9.322 1.00 97.62 196 PHE A O 1
ATOM 1483 N N . ASP A 1 197 ? -10.662 11.696 -9.590 1.00 96.31 197 ASP A N 1
ATOM 1484 C CA . ASP A 1 197 ? -11.353 12.503 -10.588 1.00 96.31 197 ASP A CA 1
ATOM 1485 C C . ASP A 1 197 ? -11.209 11.940 -12.019 1.00 96.31 197 ASP A C 1
ATOM 1487 O O . ASP A 1 197 ? -10.550 10.929 -12.273 1.00 96.31 197 ASP A O 1
ATOM 1491 N N . ALA A 1 198 ? -11.809 12.624 -12.998 1.00 95.69 198 ALA A N 1
ATOM 1492 C CA . ALA A 1 198 ? -11.744 12.228 -14.409 1.00 95.69 198 ALA A CA 1
ATOM 1493 C C . ALA A 1 198 ? -10.327 12.297 -15.024 1.00 95.69 198 ALA A C 1
ATOM 1495 O O . ALA A 1 198 ? -10.118 11.798 -16.131 1.00 95.69 198 ALA A O 1
ATOM 1496 N N . SER A 1 199 ? -9.371 12.925 -14.334 1.00 96.31 199 SER A N 1
ATOM 1497 C CA . SER A 1 199 ? -7.954 12.983 -14.707 1.00 96.31 199 SER A CA 1
ATOM 1498 C C . SER A 1 199 ? -7.110 11.957 -13.947 1.00 96.31 199 SER A C 1
ATOM 1500 O O . SER A 1 199 ? -5.889 11.968 -14.095 1.00 96.31 199 SER A O 1
ATOM 1502 N N . PHE A 1 200 ? -7.745 11.059 -13.185 1.00 97.75 200 PHE A N 1
ATOM 1503 C CA . PHE A 1 200 ? -7.109 10.048 -12.342 1.00 97.75 200 PHE A CA 1
ATOM 1504 C C . PHE A 1 200 ? -6.255 10.628 -11.208 1.00 97.75 200 PHE A C 1
ATOM 1506 O O . PHE A 1 200 ? -5.277 10.015 -10.785 1.00 97.75 200 PHE A O 1
ATOM 1513 N N . GLN A 1 201 ? -6.629 11.804 -10.711 1.00 96.56 201 GLN A N 1
ATOM 1514 C CA . GLN A 1 201 ? -6.004 12.445 -9.556 1.00 96.56 201 GLN A CA 1
ATOM 1515 C C . GLN A 1 201 ? -6.911 12.316 -8.328 1.00 96.56 201 GLN A C 1
ATOM 1517 O O . GLN A 1 201 ? -8.131 12.252 -8.497 1.00 96.56 201 GLN A O 1
ATOM 1522 N N . PRO A 1 202 ? -6.376 12.302 -7.093 1.00 95.88 202 PRO A N 1
ATOM 1523 C CA . PRO A 1 202 ? -7.202 12.418 -5.894 1.00 95.88 202 PRO A CA 1
ATOM 1524 C C . PRO A 1 202 ? -8.132 13.637 -5.984 1.00 95.88 202 PRO A C 1
ATOM 1526 O O . PRO A 1 202 ? -7.679 14.762 -6.190 1.00 95.88 202 PRO A O 1
ATOM 1529 N N . GLY A 1 203 ? -9.443 13.426 -5.846 1.00 90.62 203 GLY A N 1
ATOM 1530 C CA . GLY A 1 203 ? -10.441 14.463 -6.136 1.00 90.62 203 GLY A CA 1
ATOM 1531 C C . GLY A 1 203 ? -10.437 15.642 -5.154 1.00 90.62 203 GLY A C 1
ATOM 1532 O O . GLY A 1 203 ? -10.885 16.740 -5.489 1.00 90.62 203 GLY A O 1
ATOM 1533 N N . ALA A 1 204 ? -9.921 15.442 -3.940 1.00 90.19 204 ALA A N 1
ATOM 1534 C CA . ALA A 1 204 ? -9.785 16.497 -2.946 1.00 90.19 204 ALA A CA 1
ATOM 1535 C C . ALA A 1 204 ? -8.428 17.202 -3.085 1.00 90.19 204 ALA A C 1
ATOM 1537 O O . ALA A 1 204 ? -7.391 16.623 -2.786 1.00 90.19 204 ALA A O 1
ATOM 1538 N N . ALA A 1 205 ? -8.428 18.494 -3.427 1.00 87.62 205 ALA A N 1
ATOM 1539 C CA . ALA A 1 205 ? -7.196 19.286 -3.557 1.00 87.62 205 ALA A CA 1
ATOM 1540 C C . ALA A 1 205 ? -6.364 19.381 -2.259 1.00 87.62 205 ALA A C 1
ATOM 1542 O O . ALA A 1 205 ? -5.179 19.701 -2.301 1.00 87.62 205 ALA A O 1
ATOM 1543 N N . SER A 1 206 ? -6.981 19.134 -1.100 1.00 89.19 206 SER A N 1
ATOM 1544 C CA . SER A 1 206 ? -6.304 19.074 0.201 1.00 89.19 206 SER A CA 1
ATOM 1545 C C . SER A 1 206 ? -5.631 17.729 0.482 1.00 89.19 206 SER A C 1
ATOM 1547 O O . SER A 1 206 ? -4.937 17.605 1.486 1.00 89.19 206 SER A O 1
ATOM 1549 N N . TYR A 1 207 ? -5.857 16.714 -0.351 1.00 91.44 207 TYR A N 1
ATOM 1550 C CA . TYR A 1 207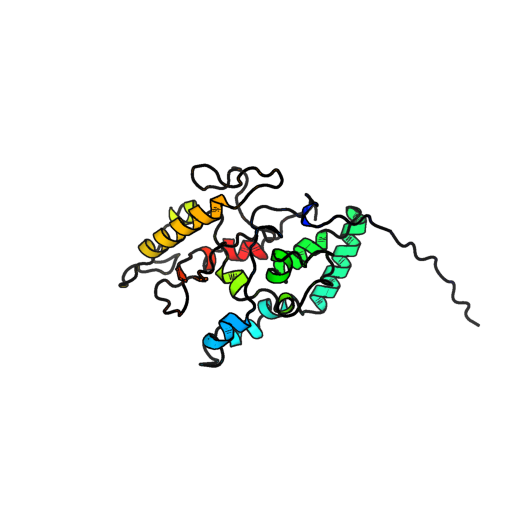 ? -5.233 15.408 -0.213 1.00 91.44 207 TYR A CA 1
ATOM 1551 C C . TYR A 1 207 ? -3.846 15.442 -0.857 1.00 91.44 207 TYR A C 1
ATOM 1553 O O . TYR A 1 207 ? -3.716 15.415 -2.078 1.00 91.44 207 TYR A O 1
ATOM 1561 N N . THR A 1 208 ? -2.799 15.544 -0.038 1.00 89.56 208 THR A N 1
ATOM 1562 C CA . THR A 1 208 ? -1.412 15.727 -0.509 1.00 89.56 208 THR A CA 1
ATOM 1563 C C . THR A 1 208 ? -0.511 14.518 -0.264 1.00 89.56 208 THR A C 1
ATOM 1565 O O . THR A 1 208 ? 0.545 14.387 -0.890 1.00 89.56 208 THR A O 1
ATOM 1568 N N . GLU A 1 209 ? -0.920 13.611 0.619 1.00 88.12 209 GLU A N 1
ATOM 1569 C CA . GLU A 1 209 ? -0.194 12.382 0.921 1.00 88.12 209 GLU A CA 1
ATOM 1570 C C . GLU A 1 209 ? -1.120 11.292 1.453 1.00 88.12 209 GLU A C 1
ATOM 1572 O O . GLU A 1 209 ? -2.200 11.569 1.965 1.00 88.12 209 GLU A O 1
ATOM 1577 N N . ALA A 1 210 ? -0.668 10.048 1.308 1.00 88.56 210 ALA A N 1
ATOM 1578 C CA . ALA A 1 210 ? -1.371 8.854 1.750 1.00 88.56 210 ALA A CA 1
ATOM 1579 C C . ALA A 1 210 ? -0.661 8.266 2.973 1.00 88.56 210 ALA A C 1
ATOM 1581 O O . ALA A 1 210 ? -0.049 7.208 2.868 1.00 88.56 210 ALA A O 1
ATOM 1582 N N . GLY A 1 211 ? -0.661 9.001 4.089 1.00 89.69 211 GLY A N 1
ATOM 1583 C CA . GLY A 1 211 ? -0.110 8.558 5.376 1.00 89.69 211 GLY A CA 1
ATOM 1584 C C . GLY A 1 211 ? -1.103 7.728 6.200 1.00 89.69 211 GLY A C 1
ATOM 1585 O O . GLY A 1 211 ? -2.217 7.441 5.763 1.00 89.69 211 GLY A O 1
ATOM 1586 N N . THR A 1 212 ? -0.719 7.358 7.423 1.00 87.00 212 THR A N 1
ATOM 1587 C CA . THR A 1 212 ? -1.557 6.638 8.408 1.00 87.00 212 THR A CA 1
ATOM 1588 C C . THR A 1 212 ? -2.197 5.355 7.850 1.00 87.00 212 THR A C 1
ATOM 1590 O O . THR A 1 212 ? -3.365 5.058 8.081 1.00 87.00 212 THR A O 1
ATOM 1593 N N . ALA A 1 213 ? -1.426 4.592 7.075 1.00 88.12 213 ALA A N 1
ATOM 1594 C CA . ALA A 1 213 ? -1.848 3.382 6.372 1.00 88.12 213 ALA A CA 1
ATOM 1595 C C . ALA A 1 213 ? -3.082 3.552 5.487 1.00 88.12 213 ALA A C 1
ATOM 1597 O O . ALA A 1 213 ? -3.935 2.672 5.402 1.00 88.12 213 ALA A O 1
ATOM 1598 N N . GLN A 1 214 ? -3.155 4.658 4.757 1.00 91.69 214 GLN A N 1
ATOM 1599 C CA . GLN A 1 214 ? -3.995 4.742 3.566 1.00 91.69 214 GLN A CA 1
ATOM 1600 C C . GLN A 1 214 ? -3.384 3.864 2.465 1.00 91.69 214 GLN A C 1
ATOM 1602 O O . GLN A 1 214 ? -2.600 4.317 1.634 1.00 91.69 214 GLN A O 1
ATOM 1607 N N . LEU A 1 215 ? -3.679 2.564 2.535 1.00 93.25 215 LEU A N 1
ATOM 1608 C CA . LEU A 1 215 ? -3.114 1.532 1.669 1.00 93.25 215 LEU A CA 1
ATOM 1609 C C . LEU A 1 215 ? -3.926 1.439 0.376 1.00 93.25 215 LEU A C 1
ATOM 1611 O O . LEU A 1 215 ? -5.124 1.179 0.418 1.00 93.25 215 LEU A O 1
ATOM 1615 N N . PHE A 1 216 ? -3.272 1.619 -0.767 1.00 96.69 216 PHE A N 1
ATOM 1616 C CA . PHE A 1 216 ? -3.868 1.475 -2.095 1.00 96.69 216 PHE A CA 1
ATOM 1617 C C . PHE A 1 216 ? -3.323 0.198 -2.727 1.00 96.69 216 PHE A C 1
ATOM 1619 O O . PHE A 1 216 ? -2.219 0.186 -3.271 1.00 96.69 216 PHE A O 1
ATOM 1626 N N . TYR A 1 217 ? -4.067 -0.896 -2.591 1.00 97.12 217 TYR A N 1
ATOM 1627 C CA . TYR A 1 217 ? -3.709 -2.195 -3.143 1.00 97.12 217 TYR A CA 1
ATOM 1628 C C . TYR A 1 217 ? -4.326 -2.400 -4.517 1.00 97.12 217 TYR A C 1
ATOM 1630 O O . TYR A 1 217 ? -5.529 -2.228 -4.690 1.00 97.12 217 TYR A O 1
ATOM 1638 N N . ALA A 1 218 ? -3.504 -2.826 -5.471 1.00 97.00 218 ALA A N 1
ATOM 1639 C CA . ALA A 1 218 ? -3.973 -3.227 -6.787 1.00 97.00 218 ALA A CA 1
ATOM 1640 C C . ALA A 1 218 ? -4.800 -4.520 -6.696 1.00 97.00 218 ALA A C 1
ATOM 1642 O O . ALA A 1 218 ? -4.404 -5.467 -6.007 1.00 97.00 218 ALA A O 1
ATOM 1643 N N . ALA A 1 219 ? -5.928 -4.577 -7.401 1.00 95.38 219 ALA A N 1
ATOM 1644 C CA . ALA A 1 219 ? -6.777 -5.752 -7.552 1.00 95.38 219 ALA A CA 1
ATOM 1645 C C . ALA A 1 219 ? -6.124 -6.846 -8.396 1.00 95.38 219 ALA A C 1
ATOM 1647 O O . ALA A 1 219 ? -6.371 -8.033 -8.150 1.00 95.38 219 ALA A O 1
ATOM 1648 N N . ASP A 1 220 ? -5.254 -6.475 -9.337 1.00 93.56 220 ASP A N 1
ATOM 1649 C CA . ASP A 1 220 ? -4.395 -7.438 -10.015 1.00 93.56 220 ASP A CA 1
ATOM 1650 C C . ASP A 1 220 ? -3.378 -8.106 -9.059 1.00 93.56 220 ASP A C 1
ATOM 1652 O O . ASP A 1 220 ? -3.189 -7.711 -7.906 1.00 93.56 220 ASP A O 1
ATOM 1656 N N . ASN A 1 221 ? -2.736 -9.177 -9.538 1.00 94.06 221 ASN A N 1
ATOM 1657 C CA . ASN A 1 221 ? -1.693 -9.891 -8.793 1.00 94.06 221 ASN A CA 1
ATOM 1658 C C . ASN A 1 221 ? -0.274 -9.549 -9.275 1.00 94.06 221 ASN A C 1
ATOM 1660 O O . ASN A 1 221 ? 0.680 -10.221 -8.860 1.00 94.06 221 ASN A O 1
ATOM 1664 N N . ALA A 1 222 ? -0.123 -8.558 -10.159 1.00 96.25 222 ALA A N 1
ATOM 1665 C CA . ALA A 1 222 ? 1.171 -8.182 -10.703 1.00 96.25 222 ALA A CA 1
ATOM 1666 C C . ALA A 1 222 ? 2.012 -7.525 -9.606 1.00 96.25 222 ALA A C 1
ATOM 1668 O O . ALA A 1 222 ? 1.576 -6.608 -8.909 1.00 96.25 222 ALA A O 1
ATOM 1669 N N . LYS A 1 223 ? 3.246 -8.006 -9.429 1.00 96.81 223 LYS A N 1
ATOM 1670 C CA . LYS A 1 223 ? 4.115 -7.497 -8.364 1.00 96.81 223 LYS A CA 1
ATOM 1671 C C . LYS A 1 223 ? 4.818 -6.225 -8.823 1.00 96.81 223 LYS A C 1
ATOM 1673 O O . LYS A 1 223 ? 5.460 -6.192 -9.871 1.00 96.81 223 LYS A O 1
ATOM 1678 N N . ARG A 1 224 ? 4.704 -5.179 -8.017 1.00 96.62 224 ARG A N 1
ATOM 1679 C CA . ARG A 1 224 ? 5.213 -3.831 -8.256 1.00 96.62 224 ARG A CA 1
ATOM 1680 C C . ARG A 1 224 ? 6.567 -3.664 -7.585 1.00 96.62 224 ARG A C 1
ATOM 1682 O O . ARG A 1 224 ? 6.687 -3.894 -6.383 1.00 96.62 224 ARG A O 1
ATOM 1689 N N . ALA A 1 225 ? 7.594 -3.285 -8.340 1.00 94.31 225 ALA A N 1
ATOM 1690 C CA . ALA A 1 225 ? 8.952 -3.152 -7.807 1.00 94.31 225 ALA A CA 1
ATOM 1691 C C . ALA A 1 225 ? 9.802 -2.132 -8.574 1.00 94.31 225 ALA A C 1
ATOM 1693 O O . ALA A 1 225 ? 9.454 -1.691 -9.666 1.00 94.31 225 ALA A O 1
ATOM 1694 N N . SER A 1 226 ? 10.951 -1.787 -8.001 1.00 91.56 226 SER A N 1
ATOM 1695 C CA . SER A 1 226 ? 11.844 -0.716 -8.451 1.00 91.56 226 SER A CA 1
ATOM 1696 C C . SER A 1 226 ? 12.665 -1.022 -9.707 1.00 91.56 226 SER A C 1
ATOM 1698 O O . SER A 1 226 ? 13.328 -0.121 -10.216 1.00 91.56 226 SER A O 1
ATOM 1700 N N . PHE A 1 227 ? 12.673 -2.270 -10.186 1.00 88.88 227 PHE A N 1
ATOM 1701 C CA . PHE A 1 227 ? 13.551 -2.721 -11.270 1.00 88.88 227 PHE A CA 1
ATOM 1702 C C . PHE A 1 227 ? 12.754 -3.206 -12.478 1.00 88.88 227 PHE A C 1
ATOM 1704 O O . PHE A 1 227 ? 11.907 -4.096 -12.376 1.00 88.88 227 PHE A O 1
ATOM 1711 N N . VAL A 1 228 ? 13.053 -2.617 -13.634 1.00 89.00 228 VAL A N 1
ATOM 1712 C CA . VAL A 1 228 ? 12.360 -2.862 -14.905 1.00 89.00 228 VAL A CA 1
ATOM 1713 C C . VAL A 1 228 ? 12.796 -4.155 -15.607 1.00 89.00 228 VAL A C 1
ATOM 1715 O O . VAL A 1 228 ? 12.056 -4.710 -16.413 1.00 89.00 228 VAL A O 1
ATOM 1718 N N . ASP A 1 229 ? 13.984 -4.660 -15.299 1.00 85.94 229 ASP A N 1
ATOM 1719 C CA . ASP A 1 229 ? 14.615 -5.828 -15.919 1.00 85.94 229 ASP A CA 1
ATOM 1720 C C . ASP A 1 229 ? 14.491 -7.104 -15.071 1.00 85.94 229 ASP A C 1
ATOM 1722 O O . ASP A 1 229 ? 15.218 -8.080 -15.264 1.00 85.94 229 ASP A O 1
ATOM 1726 N N . THR A 1 230 ? 13.527 -7.121 -14.149 1.00 86.19 230 THR A N 1
ATOM 1727 C CA . THR A 1 230 ? 13.263 -8.273 -13.289 1.00 86.19 230 THR A CA 1
ATOM 1728 C C . THR A 1 230 ? 12.787 -9.472 -14.114 1.00 86.19 230 THR A C 1
ATOM 1730 O O . THR A 1 230 ? 11.758 -9.420 -14.785 1.00 86.19 230 THR A O 1
ATOM 1733 N N . SER A 1 231 ? 13.496 -10.598 -14.010 1.00 85.31 231 SER A N 1
ATOM 1734 C CA . SER A 1 231 ? 13.067 -11.880 -14.579 1.00 85.31 231 SER A CA 1
ATOM 1735 C C . SER A 1 231 ? 12.252 -12.673 -13.551 1.00 85.31 231 SER A C 1
ATOM 1737 O O . SER A 1 231 ? 12.820 -13.414 -12.748 1.00 85.31 231 SER A O 1
ATOM 1739 N N . ALA A 1 232 ? 10.924 -12.553 -13.593 1.00 88.56 232 ALA A N 1
ATOM 1740 C CA . ALA A 1 232 ? 10.006 -13.260 -12.696 1.00 88.56 232 ALA A CA 1
ATOM 1741 C C . ALA A 1 232 ? 9.180 -14.342 -13.417 1.00 88.56 232 ALA A C 1
ATOM 1743 O O . ALA A 1 232 ? 9.017 -14.331 -14.635 1.00 88.56 232 ALA A O 1
ATOM 1744 N N . ARG A 1 233 ? 8.632 -15.289 -12.642 1.00 92.31 233 ARG A N 1
ATOM 1745 C CA . ARG A 1 233 ? 7.683 -16.318 -13.128 1.00 92.31 233 ARG A CA 1
ATOM 1746 C C . ARG A 1 233 ? 6.215 -15.888 -13.024 1.00 92.31 233 ARG A C 1
ATOM 1748 O O . ARG A 1 233 ? 5.321 -16.705 -13.228 1.00 92.31 233 ARG A O 1
ATOM 1755 N N . HIS A 1 234 ? 5.983 -14.640 -12.649 1.00 94.94 234 HIS A N 1
ATOM 1756 C CA . HIS A 1 234 ? 4.682 -14.007 -12.503 1.00 94.94 234 HIS A CA 1
ATOM 1757 C C . HIS A 1 234 ? 4.750 -12.612 -13.123 1.00 94.94 234 HIS A C 1
ATOM 1759 O O . HIS A 1 234 ? 5.842 -12.101 -13.383 1.00 94.94 234 HIS A O 1
ATOM 1765 N N . ASP A 1 235 ? 3.591 -11.994 -13.318 1.00 95.44 235 ASP A N 1
ATOM 1766 C CA . ASP A 1 235 ? 3.518 -10.640 -13.850 1.00 95.44 235 ASP A CA 1
ATOM 1767 C C . ASP A 1 235 ? 4.204 -9.648 -12.906 1.00 95.44 235 ASP A C 1
ATOM 1769 O O . ASP A 1 235 ? 4.154 -9.775 -11.673 1.00 95.44 235 ASP A O 1
ATOM 1773 N N . VAL A 1 236 ? 4.878 -8.671 -13.505 1.00 95.56 236 VAL A N 1
ATOM 1774 C CA . VAL A 1 236 ? 5.595 -7.612 -12.800 1.00 95.56 236 VAL A CA 1
ATOM 1775 C C . VAL A 1 236 ? 5.279 -6.265 -13.424 1.00 95.56 236 VAL A C 1
ATOM 1777 O O . VAL A 1 236 ? 5.148 -6.140 -14.642 1.00 95.56 236 VAL A O 1
ATOM 1780 N N . LEU A 1 237 ? 5.190 -5.252 -12.573 1.00 96.31 237 LEU A N 1
ATOM 1781 C CA . LEU A 1 237 ? 5.039 -3.862 -12.964 1.00 96.31 237 LEU A CA 1
ATOM 1782 C C . LEU A 1 237 ? 6.177 -3.052 -12.353 1.00 96.31 237 LEU A C 1
ATOM 1784 O O . LEU A 1 237 ? 6.470 -3.129 -11.160 1.00 96.31 237 LEU A O 1
ATOM 1788 N N . TYR A 1 238 ? 6.831 -2.246 -13.176 1.00 94.88 238 TYR A N 1
ATOM 1789 C CA . TYR A 1 238 ? 7.849 -1.331 -12.687 1.00 94.88 238 TYR A CA 1
ATOM 1790 C C . TYR A 1 238 ? 7.172 -0.173 -11.937 1.00 94.88 238 TYR A C 1
ATOM 1792 O O . TYR A 1 238 ? 6.333 0.525 -12.501 1.00 94.88 238 TYR A O 1
ATOM 1800 N N . SER A 1 239 ? 7.522 0.049 -10.674 1.00 94.94 239 SER A N 1
ATOM 1801 C CA . SER A 1 239 ? 6.892 1.052 -9.818 1.00 94.94 239 SER A CA 1
ATOM 1802 C C . SER A 1 239 ? 7.925 1.912 -9.105 1.00 94.94 239 SER A C 1
ATOM 1804 O O . SER A 1 239 ? 8.625 1.462 -8.193 1.00 94.94 239 SER A O 1
ATOM 1806 N N . ARG A 1 240 ? 7.938 3.200 -9.463 1.00 94.00 240 ARG A N 1
ATOM 1807 C CA . ARG A 1 240 ? 8.687 4.238 -8.740 1.00 94.00 240 ARG A CA 1
ATOM 1808 C C . ARG A 1 240 ? 8.199 4.444 -7.322 1.00 94.00 240 ARG A C 1
ATOM 1810 O O . ARG A 1 240 ? 8.981 4.882 -6.487 1.00 94.00 240 ARG A O 1
ATOM 1817 N N . PHE A 1 241 ? 6.952 4.075 -7.033 1.00 95.62 241 PHE A N 1
ATOM 1818 C CA . PHE A 1 241 ? 6.409 4.203 -5.692 1.00 95.62 241 PHE A CA 1
ATOM 1819 C C . PHE A 1 241 ? 7.276 3.454 -4.681 1.00 95.62 241 PHE A C 1
ATOM 1821 O O . PHE A 1 241 ? 7.657 4.024 -3.676 1.00 95.62 241 PHE A O 1
ATOM 1828 N N . THR A 1 242 ? 7.750 2.251 -5.007 1.00 93.19 242 THR A N 1
ATOM 1829 C CA . THR A 1 242 ? 8.634 1.477 -4.111 1.00 93.19 242 THR A CA 1
ATOM 1830 C C . THR A 1 242 ? 9.993 2.134 -3.807 1.00 93.19 242 THR A C 1
ATOM 1832 O O . THR A 1 242 ? 10.668 1.723 -2.868 1.00 93.19 242 THR A O 1
ATOM 1835 N N . LYS A 1 243 ? 10.396 3.162 -4.568 1.00 92.00 243 LYS A N 1
ATOM 1836 C CA . LYS A 1 243 ? 11.601 3.987 -4.335 1.00 92.00 243 LYS A CA 1
ATOM 1837 C C . LYS A 1 243 ? 11.267 5.353 -3.718 1.00 92.00 243 LYS A C 1
ATOM 1839 O O . LYS A 1 243 ? 12.169 6.085 -3.319 1.00 92.00 243 LYS A O 1
ATOM 1844 N N . SER A 1 244 ? 9.987 5.707 -3.693 1.00 93.12 244 SER A N 1
ATOM 1845 C CA . SER A 1 244 ? 9.466 7.000 -3.266 1.00 93.12 244 SER A CA 1
ATOM 1846 C C . SER A 1 244 ? 9.535 7.153 -1.754 1.00 93.12 244 SER A C 1
ATOM 1848 O O . SER A 1 244 ? 9.234 6.218 -1.009 1.00 93.12 244 SER A O 1
ATOM 1850 N N . ARG A 1 245 ? 9.790 8.374 -1.271 1.00 92.19 245 ARG A N 1
ATOM 1851 C CA . ARG A 1 245 ? 9.611 8.666 0.163 1.00 92.19 245 ARG A CA 1
ATOM 1852 C C . ARG A 1 245 ? 8.152 8.506 0.605 1.00 92.19 245 ARG A C 1
ATOM 1854 O O . ARG A 1 245 ? 7.900 8.213 1.771 1.00 92.19 245 ARG A O 1
ATOM 1861 N N . TYR A 1 246 ? 7.200 8.696 -0.311 1.00 94.06 246 TYR A N 1
ATOM 1862 C CA . TYR A 1 246 ? 5.772 8.615 -0.013 1.00 94.06 246 TYR A CA 1
ATOM 1863 C C . TYR A 1 246 ? 5.312 7.182 0.250 1.00 94.06 246 TYR A C 1
ATOM 1865 O O . TYR A 1 246 ? 4.367 6.994 1.005 1.00 94.06 246 TYR A O 1
ATOM 1873 N N . PHE A 1 247 ? 6.016 6.183 -0.285 1.00 94.44 247 PHE A N 1
ATOM 1874 C CA . PHE A 1 247 ? 5.769 4.782 0.052 1.00 94.44 247 PHE A CA 1
ATOM 1875 C C . PHE A 1 247 ? 6.119 4.485 1.509 1.00 94.44 247 PHE A C 1
ATOM 1877 O O . PHE A 1 247 ? 5.329 3.882 2.228 1.00 94.44 247 PHE A O 1
ATOM 1884 N N . CYS A 1 248 ? 7.265 4.981 1.986 1.00 91.62 248 CYS A N 1
ATOM 1885 C CA . CYS A 1 248 ? 7.608 4.896 3.407 1.00 91.62 248 CYS A CA 1
ATOM 1886 C C . CYS A 1 248 ? 6.586 5.656 4.267 1.00 91.62 248 CYS A C 1
ATOM 1888 O O . CYS A 1 248 ? 6.183 5.165 5.322 1.00 91.62 248 CYS A O 1
ATOM 1890 N N . GLY A 1 249 ? 6.147 6.830 3.798 1.00 91.50 249 GLY A N 1
ATOM 1891 C CA . GLY A 1 249 ? 5.119 7.646 4.445 1.00 91.50 249 GLY A CA 1
ATOM 1892 C C . GLY A 1 249 ? 3.798 6.905 4.648 1.00 91.50 249 GLY A C 1
ATOM 1893 O O . GLY A 1 249 ? 3.173 7.079 5.689 1.00 91.50 249 GLY A O 1
ATOM 1894 N N . THR A 1 250 ? 3.426 5.987 3.751 1.00 91.75 250 THR A N 1
ATOM 1895 C CA . THR A 1 250 ? 2.200 5.193 3.910 1.00 91.75 250 THR A CA 1
ATOM 1896 C C . THR A 1 250 ? 2.118 4.475 5.247 1.00 91.75 250 THR A C 1
ATOM 1898 O O . THR A 1 250 ? 1.049 4.452 5.848 1.00 91.75 250 THR A O 1
ATOM 1901 N N . CYS A 1 251 ? 3.234 3.973 5.770 1.00 90.62 251 CYS A N 1
ATOM 1902 C CA . CYS A 1 251 ? 3.252 3.292 7.064 1.00 90.62 251 CYS A CA 1
ATOM 1903 C C . CYS A 1 251 ? 3.868 4.133 8.193 1.00 90.62 251 CYS A C 1
ATOM 1905 O O . CYS A 1 251 ? 3.554 3.900 9.359 1.00 90.62 251 CYS A O 1
ATOM 1907 N N . HIS A 1 252 ? 4.756 5.079 7.875 1.00 91.94 252 HIS A N 1
ATOM 1908 C CA . HIS A 1 252 ? 5.579 5.783 8.867 1.00 91.94 252 HIS A CA 1
ATOM 1909 C C . HIS A 1 252 ? 5.257 7.269 9.043 1.00 91.94 252 HIS A C 1
ATOM 1911 O O . HIS A 1 252 ? 5.827 7.898 9.934 1.00 91.94 252 HIS A O 1
ATOM 1917 N N . ASP A 1 253 ? 4.347 7.825 8.246 1.00 90.44 253 ASP A N 1
ATOM 1918 C CA . ASP A 1 253 ? 3.774 9.146 8.485 1.00 90.44 253 ASP A CA 1
ATOM 1919 C C . ASP A 1 253 ? 2.427 9.001 9.200 1.00 90.44 253 ASP A C 1
ATOM 1921 O O . ASP A 1 253 ? 1.390 8.739 8.587 1.00 90.44 253 ASP A O 1
ATOM 1925 N N . ILE A 1 254 ? 2.468 9.073 10.530 1.00 85.12 254 ILE A N 1
ATOM 1926 C CA . ILE A 1 254 ? 1.317 8.823 11.400 1.00 85.12 254 ILE A CA 1
ATOM 1927 C C . ILE A 1 254 ? 0.782 10.172 11.875 1.00 85.12 254 ILE A C 1
ATOM 1929 O O . ILE A 1 254 ? 1.377 10.814 12.742 1.00 85.12 254 ILE A O 1
ATOM 1933 N N . SER A 1 255 ? -0.338 10.601 11.297 1.00 72.31 255 SER A N 1
ATOM 1934 C CA . SER A 1 255 ? -0.856 11.966 11.439 1.00 72.31 255 SER A CA 1
ATOM 1935 C C . SER A 1 255 ? -2.375 12.035 11.637 1.00 72.31 255 SER A C 1
ATOM 1937 O O . SER A 1 255 ? -2.983 13.059 11.335 1.00 72.31 255 SER A O 1
ATOM 1939 N N . ASN A 1 256 ? -3.003 10.986 12.186 1.00 65.12 256 ASN A N 1
ATOM 1940 C CA . ASN A 1 256 ? -4.435 10.974 12.514 1.00 65.12 256 ASN A CA 1
ATOM 1941 C C . ASN A 1 256 ? -4.676 11.180 14.027 1.00 65.12 256 ASN A C 1
ATOM 1943 O O . ASN A 1 256 ? -4.590 10.192 14.744 1.00 65.12 256 ASN A O 1
ATOM 1947 N N . PRO A 1 257 ? -4.980 12.418 14.491 1.00 49.19 257 PRO A N 1
ATOM 1948 C CA . PRO A 1 257 ? -5.146 12.805 15.894 1.00 49.19 257 PRO A CA 1
ATOM 1949 C C . PRO A 1 257 ? -6.620 12.851 16.366 1.00 49.19 257 PRO A C 1
ATOM 1951 O O . PRO A 1 257 ? -6.972 13.661 17.228 1.00 49.19 257 PRO A O 1
ATOM 1954 N N . VAL A 1 258 ? -7.501 12.014 15.804 1.00 55.62 258 VAL A N 1
ATOM 1955 C CA . VAL A 1 258 ? -8.759 11.609 16.481 1.00 55.62 258 VAL A CA 1
ATOM 1956 C C . VAL A 1 258 ? -8.847 10.071 16.524 1.00 55.62 258 VAL A C 1
ATOM 1958 O O . VAL A 1 258 ? -9.908 9.485 16.753 1.00 55.62 258 VAL A O 1
ATOM 1961 N N . LEU A 1 259 ? -7.753 9.370 16.201 1.00 46.00 259 LEU A N 1
ATOM 1962 C CA . LEU A 1 259 ? -6.697 9.085 17.188 1.00 46.00 259 LEU A CA 1
ATOM 1963 C C . LEU A 1 259 ? -5.741 10.194 17.643 1.00 46.00 259 LEU A C 1
ATOM 1965 O O . LEU A 1 259 ? -6.301 11.088 18.270 1.00 46.00 259 LEU A O 1
#